Protein AF-A0A0W0EUI2-F1 (afdb_monomer)

Sequence (201 aa):
MQRLQYDPALEPRPDFNHDCHLDVRNALIASEALPDITTLEQAAQHLLNAWQTGNEERRALWQQQTAADRETEDQRRQQEIEDAQLKAEEEKKQEEETLKEKEKKRAKLHPIDPNKGIDRLLERLHPYARAKLQNCEFVPLWYCLPEATKEAFDNARKLTEETEFSLTKDSNSTLSVKVVDSAKPSPNARPDLSLSWTDIS

Radius of gyration: 53.93 Å; Cα contacts (8 Å, |Δi|>4): 121; chains: 1; bounding box: 87×54×136 Å

Solvent-accessible surface area (backbone atoms only — not comparable to full-atom values): 12040 Å² total; per-residue (Å²): 131,90,79,78,91,68,69,56,83,74,59,77,82,80,68,52,82,43,74,92,38,46,68,62,26,52,52,44,47,71,30,83,90,42,79,88,28,81,46,63,66,50,28,23,51,50,55,48,50,54,49,49,55,56,44,50,55,48,37,52,53,48,51,52,52,53,50,52,54,49,50,52,51,51,51,52,54,49,50,54,52,50,53,51,50,52,50,52,52,50,50,51,51,52,51,52,51,53,49,53,51,52,56,72,68,48,77,84,74,78,84,79,56,91,86,63,70,72,61,76,57,65,76,48,40,19,51,35,47,46,56,26,56,76,69,74,42,90,63,64,60,44,49,76,27,74,66,34,28,49,51,3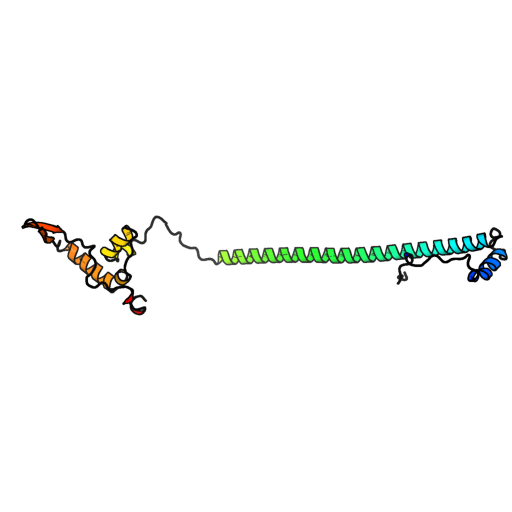2,51,55,51,56,59,44,55,77,76,51,84,56,68,43,81,44,76,46,98,84,76,49,78,46,80,40,77,61,67,73,58,49,83,62,93,82,65,56,61,61,91,77,59,52,72,81,71,74,109

Organism: Moniliophthora roreri (NCBI:txid221103)

Foldseek 3Di:
DDQDPDALVPDDQDQCLDPVNVVVLVVQCVDPVCVPRPDSVSSSVVVSVVVVVVSVVSNVRNVVVVVVVVVVVVVVVVVVVVVVVVVVVVVVVVVVVVVVVVVVVDDDDDDDDPPDDPVVQLLQFQLLQNVCVVVVHDDFCQRVFPVVSVVSVVLVVVVVPDFDWDWDQDPVRDTDIDGDDSNDDDPPDDGNVPDDPVRND

Structure (mmCIF, N/CA/C/O backbone):
data_AF-A0A0W0EUI2-F1
#
_entry.id   AF-A0A0W0EUI2-F1
#
loop_
_atom_site.group_PDB
_atom_site.id
_atom_site.type_symbol
_atom_site.label_atom_id
_atom_site.label_alt_id
_atom_site.label_comp_id
_atom_site.label_asym_id
_atom_site.label_entity_id
_atom_site.label_seq_id
_atom_site.pdbx_PDB_ins_code
_atom_site.Cartn_x
_atom_site.Cartn_y
_atom_site.Cartn_z
_atom_site.occupancy
_atom_site.B_iso_or_equiv
_atom_site.auth_seq_id
_atom_site.auth_comp_id
_atom_site.auth_asym_id
_atom_site.auth_atom_id
_atom_site.pdbx_PDB_model_num
ATOM 1 N N . MET A 1 1 ? 10.212 14.816 -30.851 1.00 58.81 1 MET A N 1
ATOM 2 C CA . MET A 1 1 ? 11.084 13.787 -31.460 1.00 58.81 1 MET A CA 1
ATOM 3 C C . MET A 1 1 ? 10.229 12.582 -31.812 1.00 58.81 1 MET A C 1
ATOM 5 O O . MET A 1 1 ? 9.221 12.378 -31.144 1.00 58.81 1 MET A O 1
ATOM 9 N N . GLN A 1 2 ? 10.567 11.831 -32.860 1.00 78.56 2 GLN A N 1
ATOM 10 C CA . GLN A 1 2 ? 9.842 10.597 -33.176 1.00 78.56 2 GLN A CA 1
ATOM 11 C C . GLN A 1 2 ? 10.161 9.538 -32.114 1.00 78.56 2 GLN A C 1
ATOM 13 O O . GLN A 1 2 ? 11.326 9.312 -31.797 1.00 78.56 2 GLN A O 1
ATOM 18 N N . ARG A 1 3 ? 9.115 8.940 -31.538 1.00 86.06 3 ARG A N 1
ATOM 19 C CA . ARG A 1 3 ? 9.215 7.885 -30.527 1.00 86.06 3 ARG A CA 1
ATOM 20 C C . ARG A 1 3 ? 9.567 6.572 -31.224 1.00 86.06 3 ARG A C 1
ATOM 22 O O . ARG A 1 3 ? 8.909 6.212 -32.201 1.00 86.06 3 ARG A O 1
ATOM 29 N N . LEU A 1 4 ? 10.582 5.869 -30.735 1.00 89.38 4 LEU A N 1
ATOM 30 C CA . LEU A 1 4 ? 10.926 4.552 -31.264 1.00 89.38 4 LEU A CA 1
ATOM 31 C C . LEU A 1 4 ? 9.875 3.539 -30.784 1.00 89.38 4 LEU A C 1
ATOM 33 O O . LEU A 1 4 ? 9.411 3.608 -29.645 1.00 89.38 4 LEU A O 1
ATOM 37 N N . GLN A 1 5 ? 9.460 2.631 -31.672 1.00 88.44 5 GLN A N 1
ATOM 38 C CA . GLN A 1 5 ? 8.450 1.602 -31.371 1.00 88.44 5 GLN A CA 1
ATOM 39 C C . GLN A 1 5 ? 9.068 0.291 -30.870 1.00 88.44 5 GLN A C 1
ATOM 41 O O . GLN A 1 5 ? 8.392 -0.485 -30.201 1.00 88.44 5 GLN A O 1
ATOM 46 N N . TYR A 1 6 ? 10.344 0.060 -31.178 1.00 86.62 6 TYR A N 1
ATOM 47 C CA . TYR A 1 6 ? 11.072 -1.164 -30.86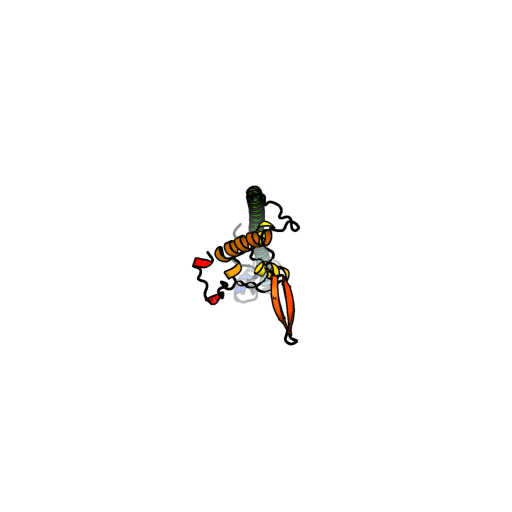4 1.00 86.62 6 TYR A CA 1
ATOM 48 C C . TYR A 1 6 ? 12.436 -0.826 -30.269 1.00 86.62 6 TYR A C 1
ATOM 50 O O . TYR A 1 6 ? 13.010 0.210 -30.609 1.00 86.62 6 TYR A O 1
ATOM 58 N N . ASP A 1 7 ? 12.940 -1.712 -29.406 1.00 89.06 7 ASP A N 1
ATOM 59 C CA . ASP A 1 7 ? 14.259 -1.582 -28.792 1.0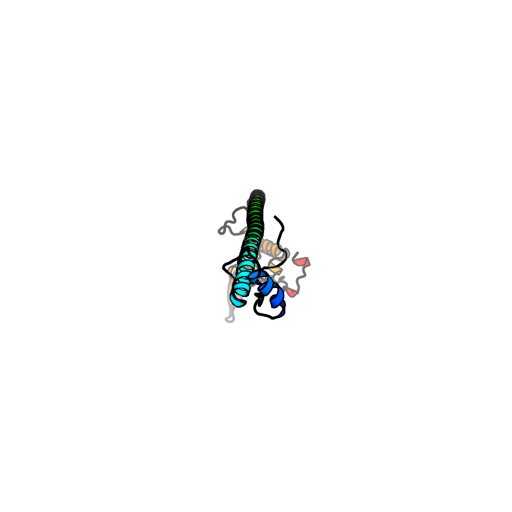0 89.06 7 ASP A CA 1
ATOM 60 C C . ASP A 1 7 ? 15.363 -1.896 -29.822 1.00 89.06 7 ASP A C 1
ATOM 62 O O . ASP A 1 7 ? 15.507 -3.055 -30.231 1.00 89.06 7 ASP A O 1
ATOM 66 N N . PRO A 1 8 ? 16.184 -0.906 -30.216 1.00 89.06 8 PRO A N 1
ATOM 67 C CA . PRO A 1 8 ? 17.277 -1.110 -31.167 1.00 89.06 8 PRO A CA 1
ATOM 68 C C . PRO A 1 8 ? 18.385 -2.033 -30.628 1.00 89.06 8 PRO A C 1
ATOM 70 O O . PRO A 1 8 ? 19.210 -2.533 -31.388 1.00 89.06 8 PRO A O 1
ATOM 73 N N . ALA A 1 9 ? 18.424 -2.301 -29.316 1.00 86.69 9 ALA A N 1
ATOM 74 C CA . ALA A 1 9 ? 19.343 -3.274 -28.726 1.00 86.69 9 ALA A CA 1
ATOM 75 C C . ALA A 1 9 ? 19.023 -4.728 -29.115 1.00 86.69 9 ALA A C 1
ATOM 77 O O . ALA A 1 9 ? 19.891 -5.589 -28.973 1.00 86.69 9 ALA A O 1
ATOM 78 N N . LEU A 1 10 ? 17.799 -4.999 -29.580 1.00 89.31 10 LEU A N 1
ATOM 79 C CA . LEU A 1 10 ? 17.359 -6.327 -30.013 1.00 89.31 10 LEU A CA 1
ATOM 80 C C . LEU A 1 10 ? 17.652 -6.594 -31.496 1.00 89.31 10 LEU A C 1
ATOM 82 O O . LEU A 1 10 ? 17.492 -7.727 -31.949 1.00 89.31 10 LEU A O 1
ATOM 86 N N . GLU A 1 11 ? 18.077 -5.579 -32.255 1.00 87.56 11 GLU A N 1
ATOM 87 C CA . GLU A 1 11 ? 18.436 -5.748 -33.662 1.00 87.56 11 GLU A CA 1
ATOM 88 C C . GLU A 1 11 ? 19.743 -6.553 -33.779 1.00 87.56 11 GLU A C 1
ATOM 90 O O . GLU A 1 11 ? 20.785 -6.123 -33.266 1.00 87.56 11 GLU A O 1
ATOM 95 N N . PRO A 1 12 ? 19.729 -7.723 -34.450 1.00 87.44 12 PRO A N 1
ATOM 96 C CA . PRO A 1 12 ? 20.945 -8.485 -34.666 1.00 87.44 12 PRO A CA 1
ATOM 97 C C . PRO A 1 12 ? 21.894 -7.687 -35.560 1.00 87.44 12 PRO A C 1
ATOM 99 O O . PRO A 1 12 ? 21.485 -7.074 -36.547 1.00 87.44 12 PRO A O 1
ATOM 102 N N . ARG A 1 13 ? 23.183 -7.721 -35.221 1.00 88.69 13 ARG A N 1
ATOM 103 C CA . ARG A 1 13 ? 24.231 -7.080 -36.016 1.00 88.69 13 ARG A CA 1
ATOM 104 C C . ARG A 1 13 ? 24.240 -7.666 -37.438 1.00 88.69 13 ARG A C 1
ATOM 106 O O . ARG A 1 13 ? 24.427 -8.878 -37.562 1.00 88.69 13 ARG A O 1
ATOM 113 N N . PRO A 1 14 ? 24.092 -6.843 -38.494 1.00 89.31 14 PRO A N 1
ATOM 114 C CA . PR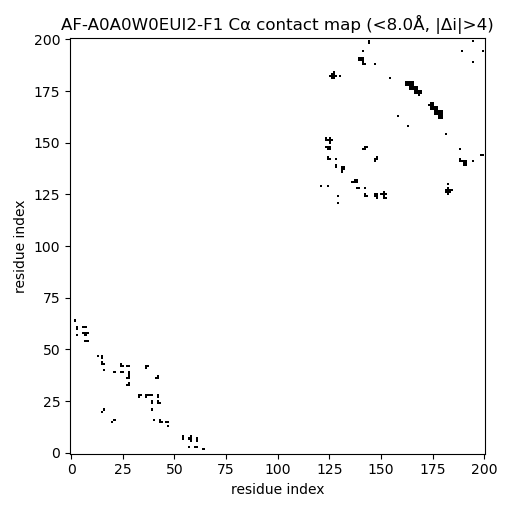O A 1 14 ? 24.167 -7.320 -39.868 1.00 89.31 14 PRO A CA 1
ATOM 115 C C . PRO A 1 14 ? 25.557 -7.867 -40.201 1.00 89.31 14 PRO A C 1
ATOM 117 O O . PRO A 1 14 ? 26.577 -7.310 -39.780 1.00 89.31 14 PRO A O 1
ATOM 120 N N . ASP A 1 15 ? 25.595 -8.943 -40.985 1.00 90.94 15 ASP A N 1
ATOM 121 C CA . ASP A 1 15 ? 26.836 -9.486 -41.528 1.00 90.94 15 ASP A CA 1
ATOM 122 C C . ASP A 1 15 ? 27.152 -8.846 -42.885 1.00 90.94 15 ASP A C 1
ATOM 124 O O . ASP A 1 15 ? 26.726 -9.313 -43.941 1.00 90.94 15 ASP A O 1
ATOM 128 N N . PHE A 1 16 ? 27.934 -7.767 -42.855 1.00 89.69 16 PHE A N 1
ATOM 129 C CA . PHE A 1 16 ? 28.367 -7.059 -44.061 1.00 89.69 16 PHE A CA 1
ATOM 130 C C . PHE A 1 16 ? 29.410 -7.824 -44.888 1.00 89.69 16 PHE A C 1
ATOM 132 O O . PHE A 1 16 ? 29.767 -7.368 -45.977 1.00 89.69 16 PHE A O 1
ATOM 139 N N . ASN A 1 17 ? 29.896 -8.978 -44.410 1.00 89.06 17 ASN A N 1
ATOM 140 C CA . ASN A 1 17 ? 30.776 -9.836 -45.198 1.00 89.06 17 ASN A CA 1
ATOM 141 C C . ASN A 1 17 ? 30.025 -10.760 -46.156 1.00 89.06 17 ASN A C 1
ATOM 143 O O . ASN A 1 17 ? 30.639 -11.251 -47.106 1.00 89.06 17 ASN A O 1
ATOM 147 N N . HIS A 1 18 ? 28.721 -10.948 -45.947 1.00 91.88 18 HIS A N 1
ATOM 148 C CA . HIS A 1 18 ? 27.884 -11.786 -46.791 1.00 91.88 18 HIS A CA 1
ATOM 149 C C . HIS A 1 18 ? 27.819 -11.269 -48.242 1.00 91.88 18 HIS A C 1
ATOM 151 O O . HIS A 1 18 ? 27.864 -10.062 -48.512 1.00 91.88 18 HIS A O 1
ATOM 157 N N . ASP A 1 19 ? 27.680 -12.189 -49.198 1.00 90.69 19 ASP A N 1
ATOM 158 C CA . ASP A 1 19 ? 27.712 -11.898 -50.640 1.00 90.69 19 ASP A CA 1
ATOM 159 C C . ASP A 1 19 ? 26.617 -10.920 -51.093 1.00 90.69 19 ASP A C 1
ATOM 161 O O . ASP A 1 19 ? 26.806 -10.174 -52.050 1.00 90.69 19 ASP A O 1
ATOM 165 N N . CYS A 1 20 ? 25.504 -10.831 -50.360 1.00 90.62 20 CYS A N 1
ATOM 166 C CA . CYS A 1 20 ? 24.435 -9.861 -50.630 1.00 90.62 20 CYS A CA 1
ATOM 167 C C . CYS A 1 20 ? 24.886 -8.391 -50.517 1.00 90.62 20 CYS A C 1
ATOM 169 O O . CYS A 1 20 ? 24.214 -7.507 -51.043 1.00 90.62 20 CYS A O 1
ATOM 171 N N . HIS A 1 21 ? 26.016 -8.121 -49.856 1.00 88.56 21 HIS A N 1
ATOM 172 C CA . HIS A 1 21 ? 26.599 -6.785 -49.722 1.00 88.56 21 HIS A CA 1
ATOM 173 C C . HIS A 1 21 ? 27.804 -6.556 -50.647 1.00 88.56 21 HIS A C 1
ATOM 175 O O . HIS A 1 21 ? 28.456 -5.516 -50.558 1.00 88.56 21 HIS A O 1
ATOM 181 N N . LEU A 1 22 ? 28.134 -7.505 -51.529 1.00 90.00 22 LEU A N 1
ATOM 182 C CA . LEU A 1 22 ? 29.297 -7.418 -52.415 1.00 90.00 22 LEU A CA 1
ATOM 183 C C . LEU A 1 22 ? 29.225 -6.205 -53.359 1.00 90.00 22 LEU A C 1
ATOM 185 O O . LEU A 1 22 ? 30.210 -5.482 -53.485 1.00 90.00 22 LEU A O 1
ATOM 189 N N . ASP A 1 23 ? 28.053 -5.919 -53.929 1.00 91.06 23 ASP A N 1
ATOM 190 C CA . ASP A 1 23 ? 27.852 -4.771 -54.826 1.00 91.06 23 ASP A CA 1
ATOM 191 C C . ASP A 1 23 ? 28.108 -3.433 -54.120 1.00 91.06 23 ASP A C 1
ATOM 193 O O . ASP A 1 23 ? 28.804 -2.563 -54.643 1.00 91.06 23 ASP A O 1
ATOM 197 N N . VAL A 1 24 ? 27.608 -3.291 -52.889 1.00 89.88 24 VAL A N 1
ATOM 198 C CA . VAL A 1 24 ? 27.803 -2.083 -52.072 1.00 89.88 24 VAL A CA 1
ATOM 199 C C . VAL A 1 24 ? 29.268 -1.940 -51.654 1.00 89.88 24 VAL A C 1
ATOM 201 O O . VAL A 1 24 ? 29.811 -0.837 -51.689 1.00 89.88 24 VAL A O 1
ATOM 204 N N . ARG A 1 25 ? 29.942 -3.045 -51.306 1.00 91.31 25 ARG A N 1
ATOM 205 C CA . ARG A 1 25 ? 31.374 -3.035 -50.966 1.00 91.31 25 ARG A CA 1
ATOM 206 C C . ARG A 1 25 ? 32.250 -2.657 -52.161 1.00 91.31 25 ARG A C 1
ATOM 208 O O . ARG A 1 25 ? 33.156 -1.846 -52.004 1.00 91.31 25 ARG A O 1
ATOM 215 N N . ASN A 1 26 ? 31.952 -3.175 -53.351 1.00 90.19 26 ASN A N 1
ATOM 216 C CA . ASN A 1 26 ? 32.655 -2.807 -54.583 1.00 90.19 26 ASN A CA 1
ATOM 217 C C . ASN A 1 26 ? 32.439 -1.333 -54.948 1.00 90.19 26 ASN A C 1
ATOM 219 O O . ASN A 1 26 ? 33.388 -0.651 -55.330 1.00 90.19 26 ASN A O 1
ATOM 223 N N . ALA A 1 27 ? 31.214 -0.823 -54.784 1.00 89.00 27 ALA A N 1
ATOM 224 C CA . ALA A 1 27 ? 30.908 0.588 -55.006 1.00 89.00 27 ALA A CA 1
ATOM 225 C C . ALA A 1 27 ? 31.675 1.512 -54.043 1.00 89.00 27 ALA A C 1
ATOM 227 O O . ALA A 1 27 ? 32.124 2.578 -54.455 1.00 89.00 27 ALA A O 1
ATOM 228 N N . LEU A 1 28 ? 31.871 1.096 -52.785 1.00 87.81 28 LEU A N 1
ATOM 229 C CA . LEU A 1 28 ? 32.678 1.836 -51.807 1.00 87.81 28 LEU A CA 1
ATOM 230 C C . LEU A 1 28 ? 34.167 1.870 -52.172 1.00 87.81 28 LEU A C 1
ATOM 232 O O . LEU A 1 28 ? 34.788 2.911 -52.002 1.00 87.81 28 LEU A O 1
ATOM 236 N N . ILE A 1 29 ? 34.724 0.780 -52.709 1.00 88.69 29 ILE A N 1
ATOM 237 C CA . ILE A 1 29 ? 36.126 0.733 -53.168 1.00 88.69 29 ILE A CA 1
ATOM 238 C C . ILE A 1 29 ? 36.332 1.601 -54.417 1.00 88.69 29 ILE A C 1
ATOM 240 O O . ILE A 1 29 ? 37.359 2.256 -54.567 1.00 88.69 29 ILE A O 1
ATOM 244 N N . ALA A 1 30 ? 35.355 1.618 -55.327 1.00 86.94 30 ALA A N 1
ATOM 245 C CA . ALA A 1 30 ? 35.408 2.426 -56.546 1.00 86.94 30 ALA A CA 1
ATOM 246 C C . ALA A 1 30 ? 35.092 3.918 -56.310 1.00 86.94 30 ALA A C 1
ATOM 248 O O . ALA A 1 30 ? 35.191 4.722 -57.237 1.00 86.94 30 ALA A O 1
ATOM 249 N N . SER A 1 31 ? 34.674 4.293 -55.099 1.00 84.56 31 SER A N 1
ATOM 250 C CA . SER A 1 31 ? 34.263 5.653 -54.763 1.00 84.56 31 SER A CA 1
ATOM 251 C C . SER A 1 31 ? 35.469 6.555 -54.489 1.00 84.56 31 SER A C 1
ATOM 253 O O . SER A 1 31 ? 36.175 6.386 -53.499 1.00 84.56 31 SER A O 1
ATOM 255 N N . GLU A 1 32 ? 35.625 7.614 -55.285 1.00 75.25 32 GLU A N 1
ATOM 256 C CA . GLU A 1 32 ? 36.664 8.641 -55.088 1.00 75.25 32 GLU A CA 1
ATOM 257 C C . GLU A 1 32 ? 36.503 9.442 -53.780 1.00 75.25 32 GLU A C 1
ATOM 259 O O . GLU A 1 32 ? 37.440 10.099 -53.331 1.00 75.25 32 GLU A O 1
ATOM 264 N N . ALA A 1 33 ? 35.328 9.384 -53.142 1.00 75.25 33 ALA A N 1
ATOM 265 C CA . ALA A 1 33 ? 35.047 10.095 -51.894 1.00 75.25 33 ALA A CA 1
ATOM 266 C C . ALA A 1 33 ? 35.672 9.444 -50.643 1.00 75.25 33 ALA A C 1
ATOM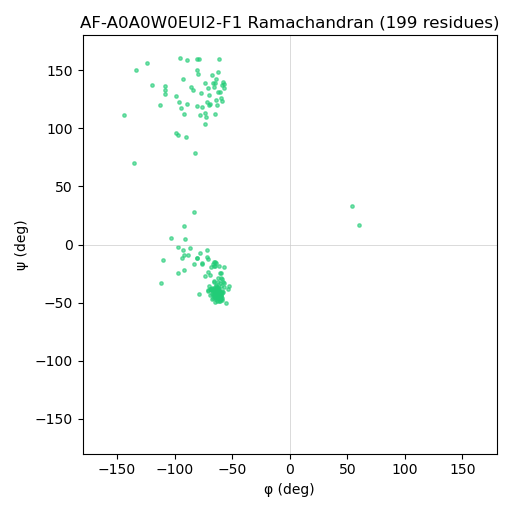 268 O O . ALA A 1 33 ? 35.734 10.088 -49.598 1.00 75.25 33 ALA A O 1
ATOM 269 N N . LEU A 1 34 ? 36.106 8.179 -50.725 1.00 75.12 34 LEU A N 1
ATOM 270 C CA . LEU A 1 34 ? 36.656 7.414 -49.597 1.00 75.12 34 LEU A CA 1
ATOM 271 C C . LEU A 1 34 ? 37.932 6.669 -50.034 1.00 75.12 34 LEU A C 1
ATOM 273 O O . LEU A 1 34 ? 37.923 5.442 -50.135 1.00 75.12 34 LEU A O 1
ATOM 277 N N . PRO A 1 35 ? 39.043 7.389 -50.287 1.00 71.00 35 PRO A N 1
ATOM 278 C CA . PRO A 1 35 ? 40.271 6.802 -50.834 1.00 71.00 35 PRO A CA 1
ATOM 279 C C . PRO A 1 35 ? 40.956 5.787 -49.902 1.00 71.00 35 PRO A C 1
ATOM 281 O O . PRO A 1 35 ? 41.805 5.021 -50.351 1.00 71.00 35 PRO A O 1
ATOM 284 N N . ASP A 1 36 ? 40.581 5.751 -48.621 1.00 79.50 36 ASP A N 1
ATOM 285 C CA . ASP A 1 36 ? 41.153 4.846 -47.617 1.00 79.50 36 ASP A CA 1
ATOM 286 C C . ASP A 1 36 ? 40.571 3.418 -47.671 1.00 79.50 36 ASP A C 1
ATOM 288 O O . ASP A 1 36 ? 41.102 2.504 -47.035 1.00 79.50 36 ASP A O 1
ATOM 292 N N . ILE A 1 37 ? 39.484 3.200 -48.425 1.00 84.38 37 ILE A N 1
ATOM 293 C CA . ILE A 1 37 ? 38.825 1.895 -48.554 1.00 84.38 37 ILE A CA 1
ATOM 294 C C . ILE A 1 37 ? 39.289 1.226 -49.848 1.00 84.38 37 ILE A C 1
ATOM 296 O O . ILE A 1 37 ? 38.747 1.458 -50.922 1.00 84.38 37 ILE A O 1
ATOM 300 N N . THR A 1 38 ? 40.290 0.356 -49.740 1.00 83.50 38 THR A N 1
ATOM 301 C CA . THR A 1 38 ? 40.901 -0.327 -50.897 1.00 83.50 38 THR A CA 1
ATOM 302 C C . THR A 1 38 ? 40.586 -1.821 -50.955 1.00 83.50 38 THR A C 1
ATOM 304 O O . THR A 1 38 ? 40.784 -2.454 -51.992 1.00 83.50 38 THR A O 1
ATOM 307 N N . THR A 1 39 ? 40.060 -2.399 -49.869 1.00 88.44 39 THR A N 1
ATOM 308 C CA . THR A 1 39 ? 39.716 -3.825 -49.780 1.00 88.44 39 THR A CA 1
ATOM 309 C C . THR A 1 39 ? 38.252 -4.059 -49.400 1.00 88.44 39 THR A C 1
ATOM 311 O O . THR A 1 39 ? 37.605 -3.232 -48.755 1.00 88.44 39 THR A O 1
ATOM 314 N N . LEU A 1 40 ? 37.726 -5.235 -49.766 1.00 86.69 40 LEU A N 1
ATOM 315 C CA . LEU A 1 40 ? 36.361 -5.660 -49.415 1.00 86.69 40 LEU A CA 1
ATOM 316 C C . LEU A 1 40 ? 36.144 -5.737 -47.897 1.00 86.69 40 LEU A C 1
ATOM 318 O O . LEU A 1 40 ? 35.049 -5.452 -47.415 1.00 86.69 40 LEU A O 1
ATOM 322 N N . GLU A 1 41 ? 37.185 -6.095 -47.148 1.00 88.31 41 GLU A N 1
ATOM 323 C CA . GLU A 1 41 ? 37.156 -6.146 -45.685 1.00 88.31 41 GLU A CA 1
ATOM 324 C C . GLU A 1 41 ? 37.056 -4.740 -45.078 1.00 88.31 41 GLU A C 1
ATOM 326 O O . GLU A 1 41 ? 36.224 -4.504 -44.202 1.00 88.31 41 GLU A O 1
ATOM 331 N N . GLN A 1 42 ? 37.822 -3.773 -45.598 1.00 88.12 42 GLN A N 1
ATOM 332 C CA . GLN A 1 42 ? 37.730 -2.370 -45.179 1.00 88.12 42 GLN A CA 1
ATOM 333 C C . GLN A 1 42 ? 36.349 -1.779 -45.488 1.00 88.12 42 GLN A C 1
ATOM 335 O O . GLN A 1 42 ? 35.785 -1.066 -44.658 1.00 88.12 42 GLN A O 1
ATOM 340 N N . ALA A 1 43 ? 35.764 -2.121 -46.641 1.00 88.88 43 ALA A N 1
ATOM 341 C CA . ALA A 1 43 ? 34.419 -1.684 -47.005 1.00 88.88 43 ALA A CA 1
ATOM 342 C C . ALA A 1 43 ? 33.349 -2.279 -46.069 1.00 88.88 43 ALA A C 1
ATOM 344 O O . ALA A 1 43 ? 32.456 -1.561 -45.614 1.00 88.88 43 ALA A O 1
ATOM 345 N N . ALA A 1 44 ? 33.460 -3.569 -45.726 1.00 90.19 44 ALA A N 1
ATOM 346 C CA . ALA A 1 44 ? 32.577 -4.223 -44.758 1.00 90.19 44 ALA A CA 1
ATOM 347 C C . ALA A 1 44 ? 32.695 -3.595 -43.359 1.00 90.19 44 ALA A C 1
ATOM 349 O O . ALA A 1 44 ? 31.681 -3.339 -42.707 1.00 90.19 44 ALA A O 1
ATOM 350 N N . GLN A 1 45 ? 33.919 -3.291 -42.914 1.00 90.88 45 GLN A N 1
ATOM 351 C CA . GLN A 1 45 ? 34.167 -2.635 -41.632 1.00 90.88 45 GLN A CA 1
ATOM 352 C C . GLN A 1 45 ? 33.613 -1.204 -41.599 1.00 90.88 45 GLN A C 1
ATOM 354 O O . GLN A 1 45 ? 33.065 -0.784 -40.583 1.00 90.88 45 GLN A O 1
ATOM 359 N N . HIS A 1 46 ? 33.701 -0.458 -42.703 1.00 90.31 46 HIS A N 1
ATOM 360 C CA . HIS A 1 46 ? 33.116 0.878 -42.799 1.00 90.31 46 HIS A CA 1
ATOM 361 C C . HIS A 1 46 ? 31.583 0.842 -42.688 1.00 90.31 46 HIS A C 1
ATOM 363 O O . HIS A 1 46 ? 31.003 1.598 -41.908 1.00 90.31 46 HIS A O 1
ATOM 369 N N . LEU A 1 47 ? 30.923 -0.071 -43.414 1.00 91.44 47 LEU A N 1
ATOM 370 C CA . LEU A 1 47 ? 29.471 -0.280 -43.318 1.00 91.44 47 LEU A CA 1
ATOM 371 C C . LEU A 1 47 ? 29.043 -0.669 -41.902 1.00 91.44 47 LEU A C 1
ATOM 373 O O . LEU A 1 47 ? 28.043 -0.169 -41.385 1.00 91.44 47 LEU A O 1
ATOM 377 N N . LEU A 1 48 ? 29.836 -1.522 -41.261 1.00 92.62 48 LEU A N 1
ATOM 378 C CA . LEU A 1 48 ? 29.613 -1.908 -39.885 1.00 92.62 48 LEU A CA 1
ATOM 379 C C . LEU A 1 48 ? 29.722 -0.724 -38.924 1.00 92.62 48 LEU A C 1
ATOM 381 O O . LEU A 1 48 ? 28.834 -0.556 -38.094 1.00 92.62 48 LEU A O 1
ATOM 385 N N . ASN A 1 49 ? 30.779 0.083 -39.029 1.00 92.12 49 ASN A N 1
ATOM 386 C CA . ASN A 1 49 ? 30.973 1.249 -38.167 1.00 92.12 49 ASN A CA 1
ATOM 387 C C . ASN A 1 49 ? 29.807 2.235 -38.327 1.00 92.12 49 ASN A C 1
ATOM 389 O O . ASN A 1 49 ? 29.245 2.687 -37.335 1.00 92.12 49 ASN A O 1
ATOM 393 N N . ALA A 1 50 ? 29.382 2.502 -39.567 1.00 91.69 50 ALA A N 1
ATOM 394 C CA . ALA A 1 50 ? 28.235 3.364 -39.846 1.00 91.69 50 ALA A CA 1
ATOM 395 C C . ALA A 1 50 ? 26.933 2.817 -39.233 1.00 91.69 50 ALA A C 1
ATOM 397 O O . ALA A 1 50 ? 26.160 3.566 -38.632 1.00 91.69 50 ALA A O 1
ATOM 398 N N . TRP A 1 51 ? 26.702 1.502 -39.335 1.00 93.56 51 TRP A N 1
ATOM 399 C CA . TRP A 1 51 ? 25.563 0.855 -38.684 1.00 93.56 51 TRP A CA 1
ATOM 400 C C . TRP A 1 51 ? 25.651 0.939 -37.156 1.00 93.56 51 TRP A C 1
ATOM 402 O O . TRP A 1 51 ? 24.643 1.218 -36.511 1.00 93.56 51 TRP A O 1
ATOM 412 N N . GLN A 1 52 ? 26.837 0.738 -36.573 1.00 93.38 52 GLN A N 1
ATOM 413 C CA . GLN A 1 52 ? 27.055 0.829 -35.128 1.00 93.38 52 GLN A CA 1
ATOM 414 C C . GLN A 1 52 ? 26.749 2.229 -34.604 1.00 93.38 52 GLN A C 1
ATOM 416 O O . GLN A 1 52 ? 25.959 2.342 -33.672 1.00 93.38 52 GLN A O 1
ATOM 421 N N . THR A 1 53 ? 27.277 3.278 -35.238 1.00 93.50 53 THR A N 1
ATOM 422 C CA . THR A 1 53 ? 26.997 4.668 -34.850 1.00 93.50 53 THR A CA 1
ATOM 423 C C . THR A 1 53 ? 25.501 4.974 -34.919 1.00 93.50 53 THR A C 1
ATOM 425 O O . THR A 1 53 ? 24.922 5.457 -33.948 1.00 93.50 53 THR A O 1
ATOM 428 N N . GLY A 1 54 ? 24.835 4.609 -36.021 1.00 93.00 54 GLY A N 1
ATOM 429 C CA . GLY A 1 54 ? 23.390 4.812 -36.144 1.00 93.00 54 GLY A CA 1
ATOM 430 C C . GLY A 1 54 ? 22.583 4.013 -35.115 1.00 93.00 54 GLY A C 1
ATOM 431 O O . GLY A 1 54 ? 21.579 4.498 -34.594 1.00 93.00 54 GLY A O 1
ATOM 432 N N . ASN A 1 55 ? 23.011 2.792 -34.784 1.00 92.88 55 ASN A N 1
ATOM 433 C CA . ASN A 1 55 ? 22.347 1.988 -33.765 1.00 92.88 55 ASN A CA 1
ATOM 434 C C . ASN A 1 55 ? 22.569 2.550 -32.351 1.00 92.88 55 ASN A C 1
ATOM 436 O O . ASN A 1 55 ? 21.642 2.562 -31.547 1.00 92.88 55 ASN A O 1
ATOM 440 N N . GLU A 1 56 ? 23.764 3.053 -32.039 1.00 93.50 56 GLU A N 1
ATOM 441 C CA . GLU A 1 56 ? 24.077 3.704 -30.761 1.00 93.50 56 GLU A CA 1
ATOM 442 C C . GLU A 1 56 ? 23.199 4.934 -30.518 1.00 93.50 56 GLU A C 1
ATOM 444 O O . GLU A 1 56 ? 22.622 5.065 -29.437 1.00 93.50 56 GLU A O 1
ATOM 449 N N . GLU A 1 57 ? 23.004 5.777 -31.534 1.00 92.62 57 GLU A N 1
ATOM 450 C CA . GLU A 1 57 ? 22.092 6.923 -31.459 1.00 92.62 57 GLU A CA 1
ATOM 451 C C . GLU A 1 57 ? 20.648 6.486 -31.179 1.00 92.62 57 GLU A C 1
ATOM 453 O O . GLU A 1 57 ? 19.985 7.032 -30.291 1.00 92.62 57 GLU A O 1
ATOM 458 N N . ARG A 1 58 ? 20.158 5.451 -31.878 1.00 93.44 58 ARG A N 1
ATOM 459 C CA . ARG A 1 58 ? 18.815 4.904 -31.626 1.00 93.44 58 ARG A CA 1
ATOM 460 C C . ARG A 1 58 ? 18.692 4.329 -30.213 1.00 93.44 58 ARG A C 1
ATOM 462 O O . ARG A 1 58 ? 17.673 4.541 -29.558 1.00 93.44 58 ARG A O 1
ATOM 469 N N . ARG A 1 59 ? 19.714 3.628 -29.715 1.00 93.56 59 ARG A N 1
ATOM 470 C CA . ARG A 1 59 ? 19.727 3.085 -28.344 1.00 93.56 59 ARG A CA 1
ATOM 471 C C . ARG A 1 59 ? 19.726 4.199 -27.302 1.00 93.56 59 ARG A C 1
ATOM 473 O O . ARG A 1 59 ? 18.995 4.086 -26.322 1.00 93.56 59 ARG A O 1
ATOM 480 N N . ALA A 1 60 ? 20.475 5.279 -27.520 1.00 93.69 60 ALA A N 1
ATOM 481 C CA . ALA A 1 60 ? 20.466 6.443 -26.637 1.00 93.69 60 ALA A CA 1
ATOM 482 C C . ALA A 1 60 ? 19.075 7.099 -26.583 1.00 93.69 60 ALA A C 1
ATOM 484 O O . ALA A 1 60 ? 18.557 7.365 -25.497 1.00 93.69 60 ALA A O 1
ATOM 485 N N . LEU A 1 61 ? 18.422 7.273 -27.739 1.00 93.75 61 LEU A N 1
ATOM 486 C CA . LEU A 1 61 ? 17.044 7.774 -27.815 1.00 93.75 61 LEU A CA 1
ATOM 487 C C . LEU A 1 61 ? 16.053 6.855 -27.084 1.00 93.75 61 LEU A C 1
ATOM 489 O O . LEU A 1 61 ? 15.205 7.335 -26.331 1.00 93.75 61 LEU A O 1
ATOM 493 N N . TRP A 1 62 ? 16.174 5.536 -27.260 1.00 94.38 62 TRP A N 1
ATOM 494 C CA . TRP A 1 62 ? 15.330 4.555 -26.572 1.00 94.38 62 TRP A CA 1
ATOM 495 C C . TRP A 1 62 ? 15.518 4.584 -25.050 1.00 94.38 62 TRP A C 1
ATOM 497 O O . TRP A 1 62 ? 14.541 4.551 -24.298 1.00 94.38 62 TRP A O 1
ATOM 507 N N . GLN A 1 63 ? 16.762 4.690 -24.581 1.00 94.12 63 GLN A N 1
ATOM 508 C CA . GLN A 1 63 ? 17.067 4.818 -23.156 1.00 94.12 63 GLN A CA 1
ATOM 509 C C . GLN A 1 63 ? 16.474 6.098 -22.572 1.00 94.12 63 GLN A C 1
ATOM 511 O O . GLN A 1 63 ? 15.859 6.046 -21.509 1.00 94.12 63 GLN A O 1
ATOM 516 N N . GLN A 1 64 ? 16.595 7.224 -23.278 1.00 93.62 64 GLN A N 1
ATOM 517 C CA . GLN A 1 64 ? 16.007 8.491 -22.852 1.00 93.62 64 GLN A CA 1
ATOM 518 C C . GLN A 1 64 ? 14.479 8.399 -22.752 1.00 93.62 64 GLN A C 1
ATOM 520 O O . GLN A 1 64 ? 13.899 8.837 -21.761 1.00 93.62 64 GLN A O 1
ATOM 525 N N . GLN A 1 65 ? 13.831 7.788 -23.747 1.00 93.62 65 GLN A N 1
ATOM 526 C CA . GLN A 1 65 ? 12.387 7.557 -23.747 1.00 93.62 65 GLN A CA 1
ATOM 527 C C . GLN A 1 65 ? 11.959 6.680 -22.565 1.00 93.62 65 GLN A C 1
ATOM 529 O O . GLN A 1 65 ? 11.053 7.043 -21.822 1.00 93.62 65 GLN A O 1
ATOM 534 N N . THR A 1 66 ? 12.645 5.557 -22.360 1.00 93.12 66 THR A N 1
ATOM 535 C CA . THR A 1 66 ? 12.329 4.612 -21.281 1.00 93.12 66 THR A CA 1
ATOM 536 C C . THR A 1 66 ? 12.542 5.242 -19.904 1.00 93.12 66 THR A C 1
ATOM 538 O O . THR A 1 66 ? 11.752 5.012 -18.990 1.00 93.12 66 THR A O 1
ATOM 541 N N . ALA A 1 67 ? 13.590 6.054 -19.744 1.00 94.06 67 ALA A N 1
ATOM 542 C CA . ALA A 1 67 ? 13.848 6.788 -18.511 1.00 94.06 67 ALA A CA 1
ATOM 543 C C . ALA A 1 67 ? 12.746 7.819 -18.224 1.00 94.06 67 ALA A C 1
ATOM 545 O O . ALA A 1 67 ? 12.246 7.863 -17.104 1.00 94.06 67 ALA A O 1
ATOM 546 N N . ALA A 1 68 ? 12.321 8.582 -19.235 1.00 93.94 68 ALA A N 1
ATOM 547 C CA . ALA A 1 68 ? 11.237 9.553 -19.099 1.00 93.94 68 ALA A CA 1
ATOM 548 C C . ALA A 1 68 ? 9.890 8.884 -18.769 1.00 93.94 68 ALA A C 1
ATOM 550 O O . ALA A 1 68 ? 9.152 9.360 -17.905 1.00 93.94 68 ALA A O 1
ATOM 551 N N . ASP A 1 69 ? 9.577 7.755 -19.414 1.00 93.06 69 ASP A N 1
ATOM 552 C CA . ASP A 1 69 ? 8.365 6.985 -19.113 1.00 93.06 69 ASP A CA 1
ATOM 553 C C . ASP A 1 69 ? 8.389 6.461 -17.669 1.00 93.06 69 ASP A C 1
ATOM 555 O O . ASP A 1 69 ? 7.395 6.555 -16.949 1.00 93.06 69 ASP A O 1
ATOM 559 N N . ARG A 1 70 ? 9.542 5.942 -17.226 1.00 94.69 70 ARG A N 1
ATOM 560 C CA . ARG A 1 70 ? 9.731 5.455 -15.856 1.00 94.69 70 ARG A CA 1
ATOM 561 C C . ARG A 1 70 ? 9.578 6.571 -14.830 1.00 94.69 70 ARG A C 1
ATOM 563 O O . ARG A 1 70 ? 8.893 6.371 -13.837 1.00 94.69 70 ARG A O 1
ATOM 570 N N . GLU A 1 71 ? 10.178 7.730 -15.081 1.00 95.25 71 GLU A N 1
ATOM 571 C CA . GLU A 1 71 ? 10.069 8.894 -14.201 1.00 95.25 71 GLU A CA 1
ATOM 572 C C . GLU A 1 71 ? 8.618 9.376 -14.085 1.00 95.25 71 GLU A C 1
ATOM 574 O O . GLU A 1 71 ? 8.140 9.629 -12.983 1.00 95.25 71 GLU A O 1
ATOM 579 N N . THR A 1 72 ? 7.888 9.421 -15.201 1.00 94.38 72 THR A N 1
ATOM 580 C CA . THR A 1 72 ? 6.464 9.791 -15.207 1.00 94.38 72 THR A CA 1
ATOM 581 C C . THR A 1 72 ? 5.629 8.810 -14.377 1.00 94.38 72 THR A C 1
ATOM 583 O O . THR A 1 72 ? 4.771 9.213 -13.592 1.00 94.38 72 THR A O 1
ATOM 586 N N . GLU A 1 73 ? 5.892 7.511 -14.514 1.00 94.25 73 GLU A N 1
ATOM 587 C CA . GLU A 1 73 ? 5.183 6.474 -13.764 1.00 94.25 73 GLU A CA 1
ATOM 588 C C . GLU A 1 73 ? 5.547 6.467 -12.270 1.00 94.25 73 GLU A C 1
ATOM 590 O O . GLU A 1 73 ? 4.692 6.223 -11.417 1.00 94.25 73 GLU A O 1
ATOM 595 N N . ASP A 1 74 ? 6.805 6.749 -11.932 1.00 94.81 74 ASP A N 1
ATOM 596 C CA . ASP A 1 74 ? 7.249 6.906 -10.546 1.00 94.81 74 ASP A CA 1
ATOM 597 C C . ASP A 1 74 ? 6.607 8.147 -9.901 1.00 94.81 74 ASP A C 1
ATOM 599 O O . ASP A 1 74 ? 6.125 8.061 -8.772 1.00 94.81 74 ASP A O 1
ATOM 603 N N . GLN A 1 75 ? 6.497 9.264 -10.630 1.00 95.06 75 GLN A N 1
ATOM 604 C CA . GLN A 1 75 ? 5.784 10.461 -10.167 1.00 95.06 75 GLN A CA 1
ATOM 605 C C . GLN A 1 75 ? 4.300 10.181 -9.911 1.00 95.06 75 GLN A C 1
ATOM 607 O O . GLN A 1 75 ? 3.777 10.577 -8.870 1.00 95.06 75 GLN A O 1
ATOM 612 N N . ARG A 1 76 ? 3.627 9.456 -10.812 1.00 95.38 76 ARG A N 1
ATOM 613 C CA . ARG A 1 76 ? 2.223 9.063 -10.623 1.00 95.38 76 ARG A CA 1
ATOM 614 C C . ARG A 1 76 ? 2.048 8.191 -9.380 1.00 95.38 76 ARG A C 1
ATOM 616 O O . ARG A 1 76 ? 1.160 8.448 -8.573 1.00 95.38 76 ARG A O 1
ATOM 623 N N . ARG A 1 77 ? 2.912 7.188 -9.193 1.00 95.06 77 ARG A N 1
ATOM 624 C CA . ARG A 1 77 ? 2.881 6.334 -7.994 1.00 95.06 77 ARG A CA 1
ATOM 625 C C . ARG A 1 77 ? 3.131 7.129 -6.717 1.00 95.06 77 ARG A C 1
ATOM 627 O O . ARG A 1 77 ? 2.473 6.878 -5.714 1.00 95.06 77 ARG A O 1
ATOM 634 N N . GLN A 1 78 ? 4.050 8.088 -6.752 1.00 94.88 78 GLN A N 1
ATOM 635 C CA . GLN A 1 78 ? 4.331 8.943 -5.605 1.00 94.88 78 GLN A CA 1
ATOM 636 C C . GLN A 1 78 ? 3.126 9.826 -5.248 1.00 94.88 78 GLN A C 1
ATOM 638 O O . GLN A 1 78 ? 2.754 9.888 -4.080 1.00 94.88 78 GLN A O 1
ATOM 643 N N . GLN A 1 79 ? 2.466 10.424 -6.244 1.00 95.19 79 GLN A N 1
ATOM 644 C CA . GLN A 1 79 ? 1.232 11.191 -6.039 1.00 95.19 79 GLN A CA 1
ATOM 645 C C . GLN A 1 79 ? 0.117 10.331 -5.435 1.00 95.19 79 GLN A C 1
ATOM 647 O O . GLN A 1 79 ? -0.541 10.755 -4.494 1.00 95.19 79 GLN A O 1
ATOM 652 N N . GLU A 1 80 ? -0.059 9.095 -5.909 1.00 95.81 80 GLU A N 1
ATOM 653 C CA . GLU A 1 80 ? -1.058 8.176 -5.347 1.00 95.81 80 GLU A CA 1
ATOM 654 C C . GLU A 1 80 ? -0.782 7.831 -3.879 1.00 95.81 80 GLU A C 1
ATOM 656 O O . GLU A 1 80 ? -1.715 7.728 -3.081 1.00 95.81 80 GLU A O 1
ATOM 661 N N . ILE A 1 81 ? 0.492 7.671 -3.511 1.00 96.56 81 ILE A N 1
ATOM 662 C CA . ILE A 1 81 ? 0.898 7.434 -2.123 1.00 96.56 81 ILE A CA 1
ATOM 663 C C . ILE A 1 81 ? 0.606 8.668 -1.264 1.00 96.56 81 ILE A C 1
ATOM 665 O O . ILE A 1 81 ? 0.048 8.526 -0.177 1.00 96.56 81 ILE A O 1
ATOM 669 N N . GLU A 1 82 ? 0.959 9.862 -1.738 1.00 96.00 82 GLU A N 1
ATOM 670 C CA . GLU A 1 82 ? 0.727 11.124 -1.025 1.00 96.00 82 GLU A CA 1
ATOM 671 C C . GLU A 1 82 ? -0.771 11.399 -0.833 1.00 96.00 82 GLU A C 1
ATOM 673 O O . GLU A 1 82 ? -1.211 11.671 0.285 1.00 96.00 82 GLU A O 1
ATOM 678 N N . ASP A 1 83 ? -1.580 11.216 -1.877 1.00 95.81 83 ASP A N 1
ATOM 679 C CA . ASP A 1 83 ? -3.036 11.362 -1.812 1.00 95.81 83 ASP A CA 1
ATOM 680 C C . ASP A 1 83 ? -3.671 10.349 -0.850 1.00 95.81 83 ASP A C 1
ATOM 682 O O . ASP A 1 83 ? -4.596 10.681 -0.102 1.00 95.81 83 ASP A O 1
ATOM 686 N N . ALA A 1 84 ? -3.189 9.102 -0.844 1.00 96.75 84 ALA A N 1
ATOM 687 C CA . ALA A 1 84 ? -3.662 8.079 0.084 1.00 96.75 84 ALA A CA 1
ATOM 688 C C . ALA A 1 84 ? -3.303 8.415 1.539 1.00 96.75 84 ALA A C 1
ATOM 690 O O . ALA A 1 84 ? -4.124 8.214 2.435 1.00 96.75 84 ALA A O 1
ATOM 691 N N . GLN A 1 85 ? -2.103 8.951 1.781 1.00 96.19 85 GLN A N 1
ATOM 692 C CA . GLN A 1 85 ? -1.688 9.404 3.110 1.00 96.19 85 GLN A CA 1
ATOM 693 C C . GLN A 1 85 ? -2.546 10.571 3.597 1.00 96.19 85 GLN A C 1
ATOM 695 O O . GLN A 1 85 ? -3.018 10.540 4.733 1.00 96.19 85 GLN A O 1
ATOM 700 N N . LEU A 1 86 ? -2.802 11.555 2.732 1.00 96.62 86 LEU A N 1
ATOM 701 C CA . LEU A 1 86 ? -3.609 12.723 3.072 1.00 96.62 86 LEU A CA 1
ATOM 702 C C . LEU A 1 86 ? -5.055 12.332 3.401 1.00 96.62 86 LEU A C 1
ATOM 704 O O . LEU A 1 86 ? -5.598 12.785 4.408 1.00 96.62 86 LEU A O 1
ATOM 708 N N . LYS A 1 87 ? -5.650 11.417 2.624 1.00 96.31 87 LYS A N 1
ATOM 709 C CA . LYS A 1 87 ? -6.977 10.854 2.924 1.00 96.31 87 LYS A CA 1
ATOM 710 C C . LYS A 1 87 ? -7.002 10.102 4.250 1.00 96.31 87 LYS A C 1
ATOM 712 O O . LYS A 1 87 ? -7.909 10.317 5.044 1.00 96.31 87 LYS A O 1
ATOM 717 N N . ALA A 1 88 ? -6.004 9.261 4.518 1.00 96.62 88 ALA A N 1
ATOM 718 C CA . ALA A 1 88 ? -5.935 8.515 5.773 1.00 96.62 88 ALA A CA 1
ATOM 719 C C . ALA A 1 88 ? -5.775 9.438 6.995 1.00 96.62 88 ALA A C 1
ATOM 721 O O . ALA A 1 88 ? -6.298 9.145 8.071 1.00 96.62 88 ALA A O 1
ATOM 722 N N . GLU A 1 89 ? -5.051 10.550 6.858 1.00 95.75 89 GLU A N 1
ATOM 723 C CA . GLU A 1 89 ? -4.926 11.547 7.923 1.00 95.75 89 GLU A CA 1
ATOM 724 C C . GLU A 1 89 ? -6.226 12.334 8.133 1.00 95.75 89 GLU A C 1
ATOM 726 O O . GLU A 1 89 ? -6.636 12.548 9.278 1.00 95.75 89 GLU A O 1
ATOM 731 N N . GLU A 1 9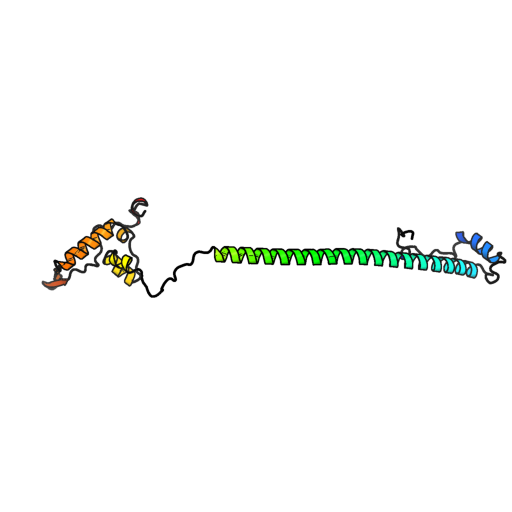0 ? -6.922 12.700 7.054 1.00 95.62 90 GLU A N 1
ATOM 732 C CA . GLU A 1 90 ? -8.237 13.337 7.135 1.00 95.62 90 GLU A CA 1
ATOM 733 C C . GLU A 1 90 ? -9.279 12.411 7.781 1.00 95.62 90 GLU A C 1
ATOM 735 O O . GLU A 1 90 ? -9.985 12.836 8.696 1.00 95.62 90 GLU A O 1
ATOM 740 N N . GLU A 1 91 ? -9.319 11.133 7.393 1.00 95.62 91 GLU A N 1
ATOM 741 C CA . GLU A 1 91 ? -10.184 10.116 8.002 1.00 95.62 91 GLU A CA 1
ATOM 742 C C . GLU A 1 91 ? -9.895 9.952 9.496 1.00 95.62 91 GLU A C 1
ATOM 744 O O . GLU A 1 91 ? -10.818 10.012 10.305 1.00 95.62 91 GLU A O 1
ATOM 749 N N . LYS A 1 92 ? -8.621 9.842 9.898 1.00 96.00 92 LYS A N 1
ATOM 750 C CA . LYS A 1 92 ? -8.249 9.780 11.323 1.00 96.00 92 LYS A CA 1
ATOM 751 C C . LYS A 1 92 ? -8.727 11.001 12.098 1.00 96.00 92 LYS A C 1
ATOM 753 O O . LYS A 1 92 ? -9.200 10.869 13.226 1.00 96.00 92 LYS A O 1
ATOM 758 N N . LYS A 1 93 ? -8.606 12.190 11.509 1.00 95.44 93 LYS A N 1
ATOM 759 C CA . LYS A 1 93 ? -9.043 13.433 12.146 1.00 95.44 93 LYS A CA 1
ATOM 760 C C . LYS A 1 93 ? -10.564 13.472 12.296 1.00 95.44 93 LYS A C 1
ATOM 762 O O . LYS A 1 93 ? -11.058 13.829 13.365 1.00 95.44 93 LYS A O 1
ATOM 767 N N . GLN A 1 94 ? -11.299 13.043 11.269 1.00 94.12 94 GLN A N 1
ATOM 768 C CA . GLN A 1 94 ? -12.753 12.898 11.331 1.00 94.12 94 GLN A CA 1
ATOM 769 C C . GLN A 1 94 ? -13.167 11.860 12.381 1.00 94.12 94 GLN A C 1
ATOM 771 O O . GLN A 1 94 ? -14.053 12.124 13.193 1.00 94.12 94 GLN A O 1
ATOM 776 N N . GLU A 1 95 ? -12.508 10.702 12.436 1.00 93.75 95 GLU A N 1
ATOM 777 C CA . GLU A 1 95 ? -12.759 9.684 13.456 1.00 93.75 95 GLU A CA 1
ATOM 778 C C . GLU A 1 95 ? -12.530 10.233 14.868 1.00 93.75 95 GLU A C 1
ATOM 780 O O . GLU A 1 95 ? -13.395 10.071 15.734 1.00 93.75 95 GLU A O 1
ATOM 785 N N . GLU A 1 96 ? -11.424 10.941 15.101 1.00 93.75 96 GLU A N 1
ATOM 786 C CA . GLU A 1 96 ? -11.122 11.554 16.395 1.00 93.75 96 GLU A CA 1
ATOM 787 C C . GLU A 1 96 ? -12.175 12.604 16.790 1.00 93.75 96 GLU A C 1
ATOM 789 O O . GLU A 1 96 ? -12.621 12.642 17.942 1.00 93.75 96 GLU A O 1
ATOM 794 N N . GLU A 1 97 ? -12.629 13.432 15.845 1.00 92.00 97 GLU A N 1
ATOM 795 C CA . GLU A 1 97 ? -13.720 14.384 16.070 1.00 92.00 97 GLU A CA 1
ATOM 796 C C . GLU A 1 97 ? -15.033 13.670 16.414 1.00 92.00 97 GLU A C 1
ATOM 798 O O . GLU A 1 97 ? -15.690 14.028 17.399 1.00 92.00 97 GLU A O 1
ATOM 803 N N . THR A 1 98 ? -15.385 12.604 15.686 1.00 90.44 98 THR A N 1
ATOM 804 C CA . THR A 1 98 ? -16.597 11.823 15.977 1.00 90.44 98 THR A CA 1
ATOM 805 C C . THR A 1 98 ? -16.526 11.148 17.346 1.00 90.44 98 THR A C 1
ATOM 807 O O . THR A 1 98 ? -17.539 11.067 18.047 1.00 90.44 98 THR A O 1
ATOM 810 N N . LEU A 1 99 ? -15.344 10.687 17.767 1.00 91.44 99 LEU A N 1
ATOM 811 C CA . LEU A 1 99 ? -15.140 10.080 19.078 1.00 91.44 99 LEU A CA 1
ATOM 812 C C . LEU A 1 99 ? -15.308 11.124 20.186 1.00 91.44 99 LEU A C 1
ATOM 814 O O . LEU A 1 99 ? -16.075 10.899 21.122 1.00 91.44 99 LEU A O 1
ATOM 818 N N . LYS A 1 100 ? -14.694 12.303 20.033 1.00 91.62 100 LYS A N 1
ATOM 819 C CA . LYS A 1 100 ? -14.855 13.432 20.964 1.00 91.62 100 LYS A CA 1
ATOM 820 C C . LYS A 1 100 ? -16.314 13.868 21.082 1.00 91.62 100 LYS A C 1
ATOM 822 O O . LYS A 1 100 ? -16.778 14.176 22.180 1.00 91.62 100 LYS A O 1
ATOM 827 N N . GLU A 1 101 ? -17.066 13.896 19.983 1.00 89.25 101 GLU A N 1
ATOM 828 C CA . GLU A 1 101 ? -18.503 14.177 20.039 1.00 89.25 101 GLU A CA 1
ATOM 829 C C . GLU A 1 101 ? -19.290 13.105 20.795 1.00 89.25 101 GLU A C 1
ATOM 831 O O . GLU A 1 101 ? -20.155 13.439 21.612 1.00 89.25 101 GLU A O 1
ATOM 836 N N . LYS A 1 102 ? -19.005 11.823 20.538 1.00 87.25 102 LYS A N 1
ATOM 837 C CA . LYS A 1 102 ? -19.638 10.699 21.244 1.00 87.25 102 LYS A CA 1
ATOM 838 C C . LYS A 1 102 ? -19.337 10.749 22.740 1.00 87.25 102 LYS A C 1
ATOM 840 O O . LYS A 1 102 ? -20.240 10.531 23.543 1.00 87.25 102 LYS A O 1
ATOM 845 N N . GLU A 1 103 ? -18.111 11.095 23.124 1.00 84.56 103 GLU A N 1
ATOM 846 C CA . GLU A 1 103 ? -17.724 11.267 24.526 1.00 84.56 103 GLU A CA 1
ATOM 847 C C . GLU A 1 103 ? -18.433 12.449 25.188 1.00 84.56 103 GLU A C 1
ATOM 849 O O . GLU A 1 103 ? -18.964 12.293 26.286 1.00 84.56 103 GLU A O 1
ATOM 854 N N . LYS A 1 104 ? -18.534 13.605 24.516 1.00 85.19 104 LYS A N 1
ATOM 855 C CA . LYS A 1 104 ? -19.305 14.757 25.022 1.00 85.19 104 LYS A CA 1
ATOM 856 C C . LYS A 1 104 ? -20.782 14.419 25.245 1.00 85.19 104 LYS A C 1
ATOM 858 O O . LYS A 1 104 ? -21.388 14.929 26.183 1.00 85.19 104 LYS A O 1
ATOM 863 N N . LYS A 1 105 ? -21.362 13.576 24.382 1.00 83.81 105 LYS A N 1
ATOM 864 C CA . LYS A 1 105 ? -22.758 13.109 24.475 1.00 83.81 105 LYS A CA 1
ATOM 865 C C . LYS A 1 105 ? -22.941 11.968 25.486 1.00 83.81 105 LYS A C 1
ATOM 867 O O . LYS A 1 105 ? -24.079 11.641 25.821 1.00 83.81 105 LYS A O 1
ATOM 872 N N . ARG A 1 106 ? -21.862 11.351 25.984 1.00 80.56 106 ARG A N 1
ATOM 873 C CA . ARG A 1 106 ? -21.946 10.255 26.955 1.00 80.56 106 ARG A CA 1
ATOM 874 C C . ARG A 1 106 ? -22.443 10.797 28.293 1.00 80.56 106 ARG A C 1
ATOM 876 O O . ARG A 1 106 ? -21.821 11.666 28.901 1.00 80.56 106 ARG A O 1
ATOM 883 N N . ALA A 1 107 ? -23.566 10.262 28.766 1.00 80.38 107 ALA A N 1
ATOM 884 C CA . ALA A 1 107 ? -24.098 10.606 30.078 1.00 80.38 107 ALA A CA 1
ATOM 885 C C . ALA A 1 107 ? -23.052 10.320 31.170 1.00 80.38 107 ALA A C 1
ATOM 887 O O . ALA A 1 107 ? -22.418 9.261 31.176 1.00 80.38 107 ALA A O 1
ATOM 888 N N . LYS A 1 108 ? -22.881 11.264 32.104 1.00 78.88 108 LYS A N 1
ATOM 889 C CA . LYS A 1 108 ? -22.029 11.066 33.280 1.00 78.88 108 LYS A CA 1
ATOM 890 C C . LYS A 1 108 ? -22.645 9.961 34.132 1.00 78.88 108 LYS A C 1
ATOM 892 O O . LYS A 1 108 ? -23.722 10.142 34.693 1.00 78.88 108 LYS A O 1
ATOM 897 N N . LEU A 1 109 ? -21.969 8.820 34.209 1.00 77.44 109 LEU A N 1
ATOM 898 C CA . LEU A 1 109 ? -22.345 7.767 35.142 1.00 77.44 109 LEU A CA 1
ATOM 899 C C . LEU A 1 109 ? -22.006 8.231 36.557 1.00 77.44 109 LEU A C 1
ATOM 901 O O . LEU A 1 109 ? -20.926 8.775 36.799 1.00 77.44 109 LEU A O 1
ATOM 905 N N . HIS A 1 110 ? -22.932 8.022 37.489 1.00 77.94 110 HIS A N 1
ATOM 906 C CA . HIS A 1 110 ? -22.627 8.208 38.899 1.00 77.94 110 HIS A CA 1
ATOM 907 C C . HIS A 1 110 ? -21.591 7.159 39.330 1.00 77.94 110 HIS A C 1
ATOM 909 O O . HIS A 1 110 ? -21.735 5.990 38.962 1.00 77.94 110 HIS A O 1
ATOM 915 N N . PRO A 1 111 ? -20.553 7.549 40.089 1.00 78.69 111 PRO A N 1
ATOM 916 C CA . PRO A 1 111 ? -19.599 6.592 40.623 1.00 78.69 111 PRO A CA 1
ATOM 917 C C . PRO A 1 111 ? -20.330 5.592 41.524 1.00 78.69 111 PRO A C 1
ATOM 919 O O . PRO A 1 111 ? -21.061 5.982 42.435 1.00 78.69 111 PRO A O 1
ATOM 922 N N . ILE A 1 112 ? -20.153 4.302 41.234 1.00 78.44 112 ILE A N 1
ATOM 923 C CA . ILE A 1 112 ? -20.622 3.216 42.093 1.00 78.44 112 ILE A CA 1
ATOM 924 C C . ILE A 1 112 ? -19.644 3.149 43.261 1.00 78.44 112 ILE A C 1
ATOM 926 O O . ILE A 1 112 ? -18.454 2.927 43.051 1.00 78.44 112 ILE A O 1
ATOM 930 N N . ASP A 1 113 ? -20.136 3.378 44.474 1.00 82.12 113 ASP A N 1
ATOM 931 C CA . ASP A 1 113 ? -19.346 3.200 45.687 1.00 82.12 113 ASP A CA 1
ATOM 932 C C . ASP A 1 113 ? -19.270 1.698 46.009 1.00 82.12 113 ASP A C 1
ATOM 934 O O . ASP A 1 113 ? -20.296 1.109 46.361 1.00 82.12 113 ASP A O 1
ATOM 938 N N . PRO A 1 114 ? -18.093 1.056 45.887 1.00 74.00 114 PRO A N 1
ATOM 939 C CA . PRO A 1 114 ? -17.951 -0.376 46.139 1.00 74.00 114 PRO A CA 1
ATOM 940 C C . PRO A 1 114 ? -18.171 -0.747 47.612 1.00 74.00 114 PRO A C 1
ATOM 942 O O . PRO A 1 114 ? -18.405 -1.915 47.907 1.00 74.00 114 PRO A O 1
ATOM 945 N N . ASN A 1 115 ? -18.120 0.223 48.532 1.00 74.88 115 ASN A N 1
ATOM 946 C CA . ASN A 1 115 ? -18.360 -0.000 49.958 1.00 74.88 115 ASN A CA 1
ATOM 947 C C . ASN A 1 115 ? -19.827 0.215 50.349 1.00 74.88 115 ASN A C 1
ATOM 949 O O . ASN A 1 115 ? -20.217 -0.099 51.473 1.00 74.88 115 ASN A O 1
ATOM 953 N N . LYS A 1 116 ? -20.650 0.745 49.437 1.00 73.25 116 LYS A N 1
ATOM 954 C CA . LYS A 1 116 ? -22.073 0.970 49.671 1.00 73.25 116 LYS A CA 1
ATOM 955 C C . LYS A 1 116 ? -22.878 -0.188 49.094 1.00 73.25 116 LYS A C 1
ATOM 957 O O . LYS A 1 116 ? -23.235 -0.202 47.917 1.00 73.25 116 LYS A O 1
ATOM 962 N N . GLY A 1 117 ? -23.166 -1.163 49.951 1.00 66.31 117 GLY A N 1
ATOM 963 C CA . GLY A 1 117 ? -24.080 -2.255 49.639 1.00 66.31 117 GLY A CA 1
ATOM 964 C C . GLY A 1 117 ? -25.500 -1.759 49.344 1.00 66.31 117 GLY A C 1
ATOM 965 O O . GLY A 1 117 ? -25.904 -0.658 49.723 1.00 66.31 117 GLY A O 1
ATOM 966 N N . ILE A 1 118 ? -26.286 -2.582 48.649 1.00 67.81 118 ILE A N 1
ATOM 967 C CA . ILE A 1 118 ? -27.714 -2.318 48.447 1.00 67.81 118 ILE A CA 1
ATOM 968 C C . ILE A 1 118 ? -28.467 -2.801 49.694 1.00 67.81 118 ILE A C 1
ATOM 970 O O . ILE A 1 118 ? -29.068 -3.875 49.693 1.00 67.81 118 ILE A O 1
ATOM 974 N N . ASP A 1 119 ? -28.441 -2.003 50.763 1.00 64.75 119 ASP A N 1
ATOM 975 C CA . ASP A 1 119 ? -29.037 -2.373 52.060 1.00 64.75 119 ASP A CA 1
ATOM 976 C C . ASP A 1 119 ? -30.535 -2.702 51.942 1.00 64.75 119 ASP A C 1
ATOM 978 O O . ASP A 1 119 ? -31.030 -3.671 52.517 1.00 64.75 119 ASP A O 1
ATOM 982 N N . ARG A 1 120 ? -31.249 -1.965 51.079 1.00 65.31 120 ARG A N 1
ATOM 983 C CA . ARG A 1 120 ? -32.697 -2.123 50.858 1.00 65.31 120 ARG A CA 1
ATOM 984 C C . ARG A 1 120 ? -33.113 -3.499 50.343 1.00 65.31 120 ARG A C 1
ATOM 986 O O . ARG A 1 120 ? -34.277 -3.859 50.493 1.00 65.31 120 ARG A O 1
ATOM 993 N N . LEU A 1 121 ? -32.223 -4.236 49.675 1.00 66.94 121 LEU A N 1
ATOM 994 C CA . LEU A 1 121 ? -32.556 -5.578 49.191 1.00 66.94 121 LEU A CA 1
ATOM 995 C C . LEU A 1 121 ? -32.479 -6.593 50.330 1.00 66.94 121 LEU A C 1
ATOM 997 O O . LEU A 1 121 ? -33.389 -7.399 50.481 1.00 66.94 121 LEU A O 1
ATOM 1001 N N . LEU A 1 122 ? -31.448 -6.507 51.172 1.00 64.88 122 LEU A N 1
ATOM 1002 C CA . LEU A 1 122 ? -31.241 -7.439 52.282 1.00 64.88 122 LEU A CA 1
ATOM 1003 C C . LEU A 1 122 ? -32.325 -7.339 53.361 1.00 64.88 122 LEU A C 1
ATOM 1005 O O . LEU A 1 122 ? -32.659 -8.348 53.977 1.00 64.88 122 LEU A O 1
ATOM 1009 N N . GLU A 1 123 ? -32.891 -6.151 53.570 1.00 67.12 123 GLU A N 1
ATOM 1010 C CA . GLU A 1 123 ? -33.995 -5.932 54.515 1.00 67.12 123 GLU A CA 1
ATOM 1011 C C . GLU A 1 123 ? -35.326 -6.536 54.048 1.00 67.12 123 GLU A C 1
ATOM 1013 O O . GLU A 1 123 ? -36.194 -6.820 54.868 1.00 67.12 123 GLU A O 1
ATOM 1018 N N . ARG A 1 124 ? -35.496 -6.740 52.737 1.00 73.44 124 ARG A N 1
ATOM 1019 C CA . ARG A 1 124 ? -36.742 -7.255 52.148 1.00 73.44 124 ARG A CA 1
ATOM 1020 C C . ARG A 1 124 ? -36.747 -8.768 51.968 1.00 73.44 124 ARG A C 1
ATOM 1022 O O . ARG A 1 124 ? -37.791 -9.334 51.664 1.00 73.44 124 ARG A O 1
ATOM 1029 N N . LEU A 1 125 ? -35.597 -9.417 52.119 1.00 82.06 125 LEU A N 1
ATOM 1030 C CA . LEU A 1 125 ? -35.484 -10.857 51.939 1.00 82.06 125 LEU A CA 1
ATOM 1031 C C . LEU A 1 125 ? -35.967 -11.615 53.172 1.00 82.06 125 LEU A C 1
ATOM 1033 O O . LEU A 1 125 ? -35.765 -11.198 54.312 1.00 82.06 125 LEU A O 1
ATOM 1037 N N . HIS A 1 126 ? -36.542 -12.790 52.927 1.00 86.06 126 HIS A N 1
ATOM 1038 C CA . HIS A 1 126 ? -36.889 -13.725 53.988 1.00 86.06 126 HIS A CA 1
ATOM 1039 C C . HIS A 1 126 ? -35.644 -14.097 54.821 1.00 86.06 126 HIS A C 1
ATOM 1041 O O . HIS A 1 126 ? -34.591 -14.356 54.226 1.00 86.06 126 HIS A O 1
ATOM 1047 N N . PRO A 1 127 ? -35.725 -14.189 56.167 1.00 84.38 127 PRO A N 1
ATOM 1048 C CA . PRO A 1 127 ? -34.564 -14.479 57.021 1.00 84.38 127 PRO A CA 1
ATOM 1049 C C . PRO A 1 127 ? -33.796 -15.745 56.611 1.00 84.38 127 PRO A C 1
ATOM 1051 O O . PRO A 1 127 ? -32.567 -15.741 56.583 1.00 84.38 127 PRO A O 1
ATOM 1054 N N . TYR A 1 128 ? -34.519 -16.791 56.191 1.00 85.88 128 TYR A N 1
ATOM 1055 C CA . TYR A 1 128 ? -33.938 -18.006 55.600 1.00 85.88 128 TYR A CA 1
ATOM 1056 C C . TYR A 1 128 ? -33.035 -17.717 54.388 1.00 85.88 128 TYR A C 1
ATOM 1058 O O . TYR A 1 128 ? -31.893 -18.168 54.333 1.00 85.88 128 TYR A O 1
ATOM 1066 N N . ALA A 1 129 ? -33.527 -16.938 53.421 1.00 87.88 129 ALA A N 1
ATOM 1067 C CA . ALA A 1 129 ? -32.768 -16.580 52.227 1.00 87.88 129 ALA A CA 1
ATOM 1068 C C . ALA A 1 129 ? -31.581 -15.676 52.562 1.00 87.88 129 ALA A C 1
ATOM 1070 O O . ALA A 1 129 ? -30.499 -15.853 52.010 1.00 87.88 129 ALA A O 1
ATOM 1071 N N . ARG A 1 130 ? -31.747 -14.755 53.517 1.00 86.19 130 ARG A N 1
ATOM 1072 C CA . ARG A 1 130 ? -30.657 -13.902 53.999 1.00 86.19 130 ARG A CA 1
ATOM 1073 C C . ARG A 1 130 ? -29.515 -14.723 54.604 1.00 86.19 130 ARG A C 1
ATOM 1075 O O . ARG A 1 130 ? -28.365 -14.483 54.247 1.00 86.19 130 ARG A O 1
ATOM 1082 N N . ALA A 1 131 ? -29.819 -15.696 55.464 1.00 85.56 131 ALA A N 1
ATOM 1083 C CA . ALA A 1 131 ? -28.813 -16.578 56.060 1.00 85.56 131 ALA A CA 1
ATOM 1084 C C . ALA A 1 131 ? -28.075 -17.408 54.994 1.00 85.56 131 ALA A C 1
ATOM 1086 O O . ALA A 1 131 ? -26.852 -17.523 55.022 1.00 85.56 131 ALA A O 1
ATOM 1087 N N . LYS A 1 132 ? -28.805 -17.922 53.997 1.00 88.56 132 LYS A N 1
ATOM 1088 C CA . LYS A 1 132 ? -28.224 -18.638 52.852 1.00 88.56 132 LYS A CA 1
ATOM 1089 C C . LYS A 1 132 ? -27.296 -17.754 52.013 1.00 88.56 132 LYS A C 1
ATOM 1091 O O . LYS A 1 132 ? -26.188 -18.180 51.706 1.00 88.56 132 LYS A O 1
ATOM 1096 N N . LEU A 1 133 ? -27.695 -16.516 51.703 1.00 87.00 133 LEU A N 1
ATOM 1097 C CA . LEU A 1 133 ? -26.846 -15.565 50.972 1.00 87.00 133 LEU A CA 1
ATOM 1098 C C . LEU A 1 133 ? -25.586 -15.182 51.754 1.00 87.00 133 LEU A C 1
ATOM 1100 O O . LEU A 1 133 ? -24.521 -15.067 51.157 1.00 87.00 133 LEU A O 1
ATOM 1104 N N . GLN A 1 134 ? -25.684 -15.017 53.078 1.00 85.12 134 GLN A N 1
ATOM 1105 C CA . GLN A 1 134 ? -24.521 -14.756 53.937 1.00 85.12 134 GLN A CA 1
ATOM 1106 C C . GLN A 1 134 ? -23.513 -15.911 53.921 1.00 85.12 134 GLN A C 1
ATOM 1108 O O . GLN A 1 134 ? -22.311 -15.670 54.005 1.00 85.12 134 GLN A O 1
ATOM 1113 N N . ASN A 1 135 ? -23.996 -17.142 53.758 1.00 87.19 135 ASN A N 1
ATOM 1114 C CA . ASN A 1 135 ? -23.167 -18.342 53.659 1.00 87.19 135 ASN A CA 1
ATOM 1115 C C . ASN A 1 135 ? -22.770 -18.692 52.211 1.00 87.19 135 ASN A C 1
ATOM 1117 O O . ASN A 1 135 ? -22.161 -19.737 51.989 1.00 87.19 135 ASN A O 1
ATOM 1121 N N . CYS A 1 136 ? -23.109 -17.851 51.224 1.00 85.81 136 CYS A N 1
ATOM 1122 C CA . CYS A 1 136 ? -22.912 -18.125 49.794 1.00 85.81 136 CYS A CA 1
ATOM 1123 C C . CYS A 1 136 ? -23.541 -19.454 49.328 1.00 85.81 136 CYS A C 1
ATOM 1125 O O . CYS A 1 136 ? -23.024 -20.127 48.435 1.00 85.81 136 CYS A O 1
ATOM 1127 N N . GLU A 1 137 ? -24.662 -19.838 49.934 1.00 90.56 137 GLU A N 1
ATOM 1128 C CA . GLU A 1 137 ? -25.400 -21.053 49.609 1.00 90.56 137 GLU A CA 1
ATOM 1129 C C . GLU A 1 137 ? -26.532 -20.784 48.614 1.00 90.56 137 GLU A C 1
ATOM 1131 O O . GLU A 1 137 ? -27.019 -19.664 48.453 1.00 90.56 137 GLU A O 1
ATOM 1136 N N . PHE A 1 138 ? -26.988 -21.853 47.963 1.00 89.00 138 PHE A N 1
ATOM 1137 C CA . PHE A 1 138 ? -28.127 -21.797 47.059 1.00 89.00 138 PHE A CA 1
ATOM 1138 C C . PHE A 1 138 ? -29.405 -21.334 47.779 1.00 89.00 138 PHE A C 1
ATOM 1140 O O . PHE A 1 138 ? -29.777 -21.873 48.827 1.00 89.00 138 PHE A O 1
ATOM 1147 N N . VAL A 1 139 ? -30.098 -20.368 47.171 1.00 89.00 139 VAL A N 1
ATOM 1148 C CA . VAL A 1 139 ? -31.391 -19.844 47.622 1.00 89.00 139 VAL A CA 1
ATOM 1149 C C . VAL A 1 139 ? -32.461 -20.232 46.601 1.00 89.00 139 VAL A C 1
ATOM 1151 O O . VAL A 1 139 ? -32.347 -19.812 45.450 1.00 89.00 139 VAL A O 1
ATOM 1154 N N . PRO A 1 140 ? -33.505 -20.986 46.996 1.00 91.06 140 PRO A N 1
ATOM 1155 C CA . PRO A 1 140 ? -34.635 -21.274 46.114 1.00 91.06 140 PRO A CA 1
ATOM 1156 C C . PRO A 1 140 ? -35.314 -19.990 45.628 1.00 91.06 140 PRO A C 1
ATOM 1158 O O . PRO A 1 140 ? -35.527 -19.066 46.423 1.00 91.06 140 PRO A O 1
ATOM 1161 N N . LEU A 1 141 ? -35.711 -19.950 44.353 1.00 90.62 141 LEU A N 1
ATOM 1162 C CA . LEU A 1 141 ? -36.273 -18.756 43.709 1.00 90.62 141 LEU A CA 1
ATOM 1163 C C . LEU A 1 141 ? -37.537 -18.255 44.407 1.00 90.62 141 LEU A C 1
ATOM 1165 O O . LEU A 1 141 ? -37.787 -17.051 44.427 1.00 90.62 141 LEU A O 1
ATOM 1169 N N . TRP A 1 142 ? -38.305 -19.156 45.025 1.00 91.44 142 TRP A N 1
ATOM 1170 C CA . TRP A 1 142 ? -39.515 -18.797 45.760 1.00 91.44 142 TRP A CA 1
ATOM 1171 C C . TRP A 1 142 ? -39.272 -17.706 46.816 1.00 91.44 142 TRP A C 1
ATOM 1173 O O . TRP A 1 142 ? -40.112 -16.827 46.988 1.00 91.44 142 TRP A O 1
ATOM 1183 N N . TYR A 1 143 ? -38.106 -17.694 47.474 1.00 89.25 143 TYR A N 1
ATOM 1184 C CA . TYR A 1 143 ? -37.790 -16.689 48.496 1.00 89.25 143 TYR A CA 1
ATOM 1185 C C . TYR A 1 143 ? -37.512 -15.283 47.945 1.00 89.25 143 TYR A C 1
ATOM 1187 O O . TYR A 1 143 ? -37.444 -14.329 48.721 1.00 89.25 143 TYR A O 1
ATOM 1195 N N . CYS A 1 144 ? -37.363 -15.149 46.627 1.00 86.12 144 CYS A N 1
ATOM 1196 C CA . CYS A 1 144 ? -37.226 -13.871 45.934 1.00 86.12 144 CYS A CA 1
ATOM 1197 C C . CYS A 1 144 ? -38.576 -13.327 45.436 1.00 86.12 144 CYS A C 1
ATOM 1199 O O . CYS A 1 144 ? -38.623 -12.218 44.905 1.00 86.12 144 CYS A O 1
ATOM 1201 N N . LEU A 1 145 ? -39.663 -14.091 45.593 1.00 88.00 145 LEU A N 1
ATOM 1202 C CA . LEU A 1 145 ? -40.988 -13.713 45.114 1.00 88.00 145 LEU A CA 1
ATOM 1203 C C . LEU A 1 145 ? -41.700 -12.726 46.062 1.00 88.00 145 LEU A C 1
ATOM 1205 O O . LEU A 1 145 ? -41.383 -12.648 47.261 1.00 88.00 145 LEU A O 1
ATOM 1209 N N . PRO A 1 146 ? -42.707 -11.979 45.564 1.00 84.44 146 PRO A N 1
ATOM 1210 C CA . PRO A 1 146 ? -43.505 -11.076 46.388 1.00 84.44 146 PRO A CA 1
ATOM 1211 C C . PRO A 1 146 ? -44.215 -11.777 47.553 1.00 84.44 146 PRO A C 1
ATOM 1213 O O . PRO A 1 146 ? -44.389 -11.169 48.608 1.00 84.44 146 PRO A O 1
ATOM 1216 N N . GLU A 1 147 ? -44.615 -13.042 47.397 1.00 85.75 147 GLU A N 1
ATOM 1217 C CA . GLU A 1 147 ? -45.277 -13.836 48.439 1.00 85.75 147 GLU A CA 1
ATOM 1218 C C . GLU A 1 147 ? -44.345 -14.081 49.624 1.00 85.75 147 GLU A C 1
ATOM 1220 O O . GLU A 1 147 ? -44.704 -13.784 50.762 1.00 85.75 147 GLU A O 1
ATOM 1225 N N . ALA A 1 148 ? -43.123 -14.543 49.355 1.00 85.50 148 ALA A N 1
ATOM 1226 C CA . ALA A 1 148 ? -42.119 -14.764 50.388 1.00 85.50 148 ALA A CA 1
ATOM 1227 C C . ALA A 1 148 ? -41.678 -13.453 51.052 1.00 85.50 148 ALA A C 1
ATOM 1229 O O . ALA A 1 148 ? -41.392 -13.429 52.247 1.00 85.50 148 ALA A O 1
ATOM 1230 N N . THR A 1 149 ? -41.671 -12.347 50.299 1.00 83.81 149 THR A N 1
ATOM 1231 C CA . THR A 1 149 ? -41.408 -11.001 50.834 1.00 83.81 149 THR A CA 1
ATOM 1232 C C . THR A 1 149 ? -42.506 -10.553 51.807 1.00 83.81 149 THR A C 1
ATOM 1234 O O . THR A 1 149 ? -42.208 -9.966 52.847 1.00 83.81 149 THR A O 1
ATOM 1237 N N . LYS A 1 150 ? -43.781 -10.834 51.502 1.00 84.69 150 LYS A N 1
ATOM 1238 C CA . LYS A 1 150 ? -44.905 -10.562 52.416 1.00 84.69 150 LYS A CA 1
ATOM 1239 C C . LYS A 1 150 ? -44.807 -11.417 53.676 1.00 84.69 150 LYS A C 1
ATOM 1241 O O . LYS A 1 150 ? -44.913 -10.883 54.773 1.00 84.69 150 LYS A O 1
ATOM 1246 N N . GLU A 1 151 ? -44.516 -12.708 53.523 1.00 85.12 151 GLU A N 1
ATOM 1247 C CA . GLU A 1 151 ? -44.322 -13.614 54.660 1.00 85.12 151 GLU A CA 1
ATOM 1248 C C . GLU A 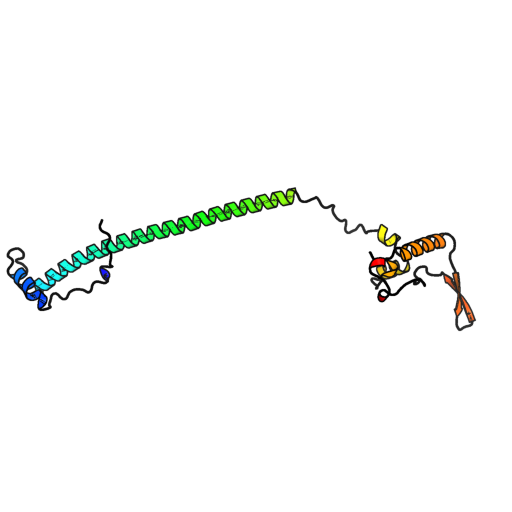1 151 ? -43.151 -13.168 55.549 1.00 85.12 151 GLU A C 1
ATOM 1250 O O . GLU A 1 151 ? -43.266 -13.149 56.773 1.00 85.12 151 GLU A O 1
ATOM 1255 N N . ALA A 1 152 ? -42.044 -12.730 54.945 1.00 82.81 152 ALA A N 1
ATOM 1256 C CA . ALA A 1 152 ? -40.905 -12.170 55.665 1.00 82.81 152 ALA A CA 1
ATOM 1257 C C . ALA A 1 152 ? -41.293 -10.934 56.490 1.00 82.81 152 ALA A C 1
ATOM 1259 O O . ALA A 1 152 ? -40.866 -10.801 57.638 1.00 82.81 152 ALA A O 1
ATOM 1260 N N . PHE A 1 153 ? -42.116 -10.050 55.921 1.00 80.81 153 PHE A N 1
ATOM 1261 C CA . PHE A 1 153 ? -42.606 -8.854 56.602 1.00 80.81 153 PHE A CA 1
ATOM 1262 C C . PHE A 1 153 ? -43.529 -9.197 57.781 1.00 80.81 153 PHE A C 1
ATOM 1264 O O . PHE A 1 153 ? -43.364 -8.649 58.872 1.00 80.81 153 PHE A O 1
ATOM 1271 N N . ASP A 1 154 ? -44.451 -10.143 57.596 1.00 79.44 154 ASP A N 1
ATOM 1272 C CA . ASP A 1 154 ? -45.348 -10.605 58.659 1.00 79.44 154 ASP A CA 1
ATOM 1273 C C . ASP A 1 154 ? -44.571 -11.283 59.799 1.00 79.44 154 ASP A C 1
ATOM 1275 O O . ASP A 1 154 ? -44.846 -11.036 60.975 1.00 79.44 154 ASP A O 1
ATOM 1279 N N . ASN A 1 155 ? -43.553 -12.082 59.469 1.00 74.19 155 ASN A N 1
ATOM 1280 C CA . ASN A 1 155 ? -42.665 -12.704 60.451 1.00 74.19 155 ASN A CA 1
ATOM 1281 C C . ASN A 1 155 ? -41.841 -11.663 61.219 1.00 74.19 155 ASN A C 1
ATOM 1283 O O . ASN A 1 155 ? -41.716 -11.764 62.439 1.00 74.19 155 ASN A O 1
ATOM 1287 N N . ALA A 1 156 ? -41.316 -10.638 60.539 1.00 72.12 156 ALA A N 1
ATOM 1288 C CA . ALA A 1 156 ? -40.575 -9.555 61.186 1.00 72.12 156 ALA A CA 1
ATOM 1289 C C . ALA A 1 156 ? -41.447 -8.778 62.184 1.00 72.12 156 ALA A C 1
ATOM 1291 O O . ALA A 1 156 ? -40.976 -8.429 63.265 1.00 72.12 156 ALA A O 1
ATOM 1292 N N . ARG A 1 157 ? -42.728 -8.565 61.855 1.00 69.62 157 ARG A N 1
ATOM 1293 C CA . ARG A 1 157 ? -43.694 -7.911 62.745 1.00 69.62 157 ARG A CA 1
ATOM 1294 C C . ARG A 1 157 ? -44.046 -8.764 63.970 1.00 69.62 157 ARG A C 1
ATOM 1296 O O . ARG A 1 157 ? -44.165 -8.222 65.064 1.00 69.62 157 ARG A O 1
ATOM 1303 N N . LYS A 1 158 ? -44.170 -10.086 63.809 1.00 66.12 158 LYS A N 1
ATOM 1304 C CA . LYS A 1 158 ? -44.420 -11.016 64.927 1.00 66.12 158 LYS A CA 1
ATOM 1305 C C . LYS A 1 158 ? -43.224 -11.110 65.875 1.00 66.12 158 LYS A C 1
ATOM 1307 O O . LYS A 1 158 ? -43.410 -11.106 67.086 1.00 66.12 158 LYS A O 1
ATOM 1312 N N . LEU A 1 159 ? -41.999 -11.107 65.342 1.00 60.25 159 LEU A N 1
ATOM 1313 C CA . LEU A 1 159 ? -40.772 -11.197 66.145 1.00 60.25 159 LEU A CA 1
ATOM 1314 C C . LEU A 1 159 ? -40.585 -10.019 67.119 1.00 60.25 159 LEU A C 1
ATOM 1316 O O . LEU A 1 159 ? -39.940 -10.178 68.152 1.00 60.25 159 LEU A O 1
ATOM 1320 N N . THR A 1 160 ? -41.116 -8.836 66.793 1.00 56.38 160 THR A N 1
ATOM 1321 C CA . THR A 1 160 ? -41.089 -7.670 67.692 1.00 56.38 160 THR A CA 1
ATOM 1322 C C . THR A 1 160 ? -42.096 -7.747 68.839 1.00 56.38 160 THR A C 1
ATOM 1324 O O . THR A 1 160 ? -41.949 -7.000 69.804 1.00 56.38 160 THR A O 1
ATOM 1327 N N . GLU A 1 161 ? -43.095 -8.628 68.754 1.00 55.38 161 GLU A N 1
ATOM 1328 C CA . GLU A 1 161 ? -44.196 -8.714 69.721 1.00 55.38 161 GLU A CA 1
ATOM 1329 C C . GLU A 1 161 ? -44.146 -10.013 70.552 1.00 55.38 161 GLU A C 1
ATOM 1331 O O . GLU A 1 161 ? -44.454 -9.973 71.742 1.00 55.38 161 GLU A O 1
ATOM 1336 N N . GLU A 1 162 ? -43.682 -11.141 69.992 1.00 53.50 162 GLU A N 1
ATOM 1337 C CA . GLU A 1 162 ? -43.650 -12.443 70.675 1.00 53.50 162 GLU A CA 1
ATOM 1338 C C . GLU 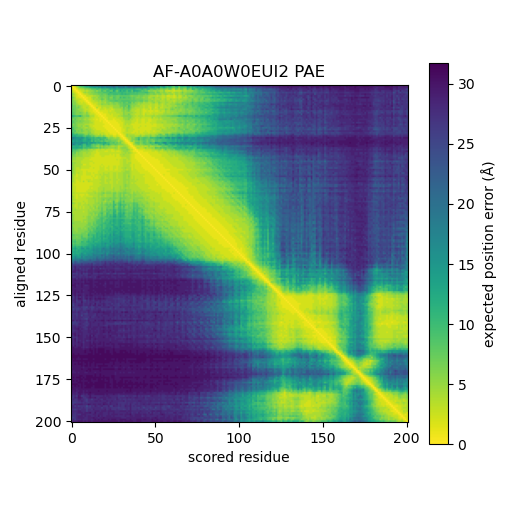A 1 162 ? -42.398 -13.263 70.294 1.00 53.50 162 GLU A C 1
ATOM 1340 O O . GLU A 1 162 ? -42.254 -13.751 69.173 1.00 53.50 162 GLU A O 1
ATOM 1345 N N . THR A 1 163 ? -41.469 -13.460 71.238 1.00 58.53 163 THR A N 1
ATOM 1346 C CA . THR A 1 163 ? -40.373 -14.428 71.066 1.00 58.53 163 THR A CA 1
ATOM 1347 C C . THR A 1 163 ? -40.941 -15.840 71.215 1.00 58.53 163 THR A C 1
ATOM 1349 O O . THR A 1 163 ? -41.214 -16.288 72.329 1.00 58.53 163 THR A O 1
ATOM 1352 N N . GLU A 1 164 ? -41.128 -16.552 70.104 1.00 60.19 164 GLU A N 1
ATOM 1353 C CA . GLU A 1 164 ? -41.635 -17.926 70.122 1.00 60.19 164 GLU A CA 1
ATOM 1354 C C . GLU A 1 164 ? -40.575 -18.903 70.668 1.00 60.19 164 GLU A C 1
ATOM 1356 O O . GLU A 1 164 ? -39.459 -19.029 70.150 1.00 60.19 164 GLU A O 1
ATOM 1361 N N . PHE A 1 165 ? -40.934 -19.630 71.727 1.00 64.31 165 PHE A N 1
ATOM 1362 C CA . PHE A 1 165 ? -40.116 -20.686 72.319 1.00 64.31 165 PHE A CA 1
ATOM 1363 C C . PHE A 1 165 ? -40.723 -22.057 72.009 1.00 64.31 165 PHE A C 1
ATOM 1365 O O . PHE A 1 165 ? -41.898 -22.308 72.263 1.00 64.31 165 PHE A O 1
ATOM 1372 N N . SER A 1 166 ? -39.904 -22.973 71.495 1.00 60.28 166 SER A N 1
ATOM 1373 C CA . SER A 1 166 ? -40.278 -24.364 71.242 1.00 60.28 166 SER A CA 1
ATOM 1374 C C . SER A 1 166 ? -39.792 -25.249 72.387 1.00 60.28 166 SER A C 1
ATOM 1376 O O . SER A 1 166 ? -38.601 -25.252 72.706 1.00 60.28 166 SER A O 1
ATOM 1378 N N . LEU A 1 167 ? -40.690 -26.054 72.957 1.00 72.38 167 LEU A N 1
ATOM 1379 C CA . LEU A 1 167 ? -40.353 -27.080 73.943 1.00 72.38 167 LEU A CA 1
ATOM 1380 C C . LEU A 1 167 ? -40.092 -28.414 73.228 1.00 72.38 167 LEU A C 1
ATOM 1382 O O . LEU A 1 167 ? -41.008 -29.009 72.664 1.00 72.38 167 LEU A O 1
ATOM 1386 N N . THR A 1 168 ? -38.850 -28.892 73.242 1.00 72.38 168 THR A N 1
ATOM 1387 C CA . THR A 1 168 ? -38.463 -30.183 72.654 1.00 72.38 168 THR A CA 1
ATOM 1388 C C . THR A 1 168 ? -38.154 -31.202 73.742 1.00 72.38 168 THR A C 1
ATOM 1390 O O . THR A 1 168 ? -37.491 -30.887 74.726 1.00 72.38 168 THR A O 1
ATOM 1393 N N . LYS A 1 169 ? -38.635 -32.439 73.581 1.00 72.56 169 LYS A N 1
ATOM 1394 C CA . LYS A 1 169 ? -38.295 -33.553 74.473 1.00 72.56 169 LYS A CA 1
ATOM 1395 C C . LYS A 1 169 ? -37.118 -34.323 73.884 1.00 72.56 169 LYS A C 1
ATOM 1397 O O . LYS A 1 169 ? -37.254 -34.909 72.813 1.00 72.56 169 LYS A O 1
ATOM 1402 N N . ASP A 1 170 ? -35.997 -34.345 74.593 1.00 72.19 170 ASP A N 1
ATOM 1403 C CA . ASP A 1 170 ? -34.841 -35.152 74.209 1.00 72.19 170 ASP A CA 1
ATOM 1404 C C . ASP A 1 170 ? -35.062 -36.629 74.597 1.00 72.19 170 ASP A C 1
ATOM 1406 O O . ASP A 1 170 ? -35.875 -36.955 75.471 1.00 72.19 170 ASP A O 1
ATOM 1410 N N . SER A 1 171 ? -34.329 -37.550 73.961 1.00 68.81 171 SER A N 1
ATOM 1411 C CA . SER A 1 171 ? -34.455 -39.010 74.152 1.00 68.81 171 SER A CA 1
ATOM 1412 C C . SER A 1 171 ? -34.266 -39.476 75.604 1.00 68.81 171 SER A C 1
ATOM 1414 O O . SER A 1 171 ? -34.735 -40.549 75.973 1.00 68.81 171 SER A O 1
ATOM 1416 N N . ASN A 1 172 ? -33.645 -38.644 76.444 1.00 71.75 172 ASN A N 1
ATOM 1417 C CA . ASN A 1 172 ? -33.426 -38.887 77.872 1.00 71.75 172 ASN A CA 1
ATOM 1418 C C . ASN A 1 172 ? -34.551 -38.324 78.767 1.00 71.75 172 ASN A C 1
ATOM 1420 O O . ASN A 1 172 ? -34.373 -38.185 79.972 1.00 71.75 172 ASN A O 1
ATOM 1424 N N . SER A 1 173 ? -35.717 -37.992 78.194 1.00 64.19 173 SER A N 1
ATOM 1425 C CA . SER A 1 173 ? -36.879 -37.410 78.892 1.00 64.19 173 SER A CA 1
ATOM 1426 C C . SER A 1 173 ? -36.645 -36.058 79.576 1.00 64.19 173 SER A C 1
ATOM 1428 O O . SER A 1 173 ? -37.479 -35.613 80.361 1.00 64.19 173 SER A O 1
ATOM 1430 N N . THR A 1 174 ? -35.570 -35.358 79.227 1.00 67.06 174 THR A N 1
ATOM 1431 C CA . THR A 1 174 ? -35.370 -33.949 79.565 1.00 67.06 174 THR A CA 1
ATOM 1432 C C . THR A 1 174 ? -36.077 -33.056 78.548 1.00 67.06 174 THR A C 1
ATOM 1434 O O . THR A 1 174 ? -35.985 -33.278 77.340 1.00 67.06 174 THR A O 1
ATOM 1437 N N . LEU A 1 175 ? -36.813 -32.059 79.040 1.00 73.12 175 LEU A N 1
ATOM 1438 C CA . LEU A 1 175 ? -37.439 -31.026 78.217 1.00 73.12 175 LEU A CA 1
ATOM 1439 C C . LEU A 1 175 ? -36.448 -29.872 78.046 1.00 73.12 175 LEU A C 1
ATOM 1441 O O . LEU A 1 175 ? -36.006 -29.287 79.033 1.00 73.12 175 LEU A O 1
ATOM 1445 N N . SER A 1 176 ? -36.098 -29.552 76.804 1.00 69.12 176 SER A N 1
ATOM 1446 C CA . SER A 1 176 ? -35.247 -28.422 76.444 1.00 69.12 176 SER A CA 1
ATOM 1447 C C . SER A 1 176 ? -36.084 -27.332 75.770 1.00 69.12 176 SER A C 1
ATOM 1449 O O . SER A 1 176 ? -36.911 -27.604 74.901 1.00 69.12 176 SER A O 1
ATOM 1451 N N . VAL A 1 177 ? -35.899 -26.081 76.197 1.00 64.00 177 VAL A N 1
ATOM 1452 C CA . VAL A 1 177 ? -36.542 -24.907 75.589 1.00 64.00 177 VAL A CA 1
ATOM 1453 C C . VAL A 1 177 ? -35.559 -24.299 74.598 1.00 64.00 177 VAL A C 1
ATOM 1455 O O . VAL A 1 177 ? -34.443 -23.943 74.978 1.00 64.00 177 VAL A O 1
ATOM 1458 N N . LYS A 1 178 ? -35.957 -24.177 73.331 1.00 66.12 178 LYS A N 1
ATOM 1459 C CA . LYS A 1 178 ? -35.155 -23.523 72.290 1.00 66.12 178 LYS A CA 1
ATOM 1460 C C . LYS A 1 178 ? -35.916 -22.338 71.716 1.00 66.12 178 LYS A C 1
ATOM 1462 O O . LYS A 1 178 ? -37.112 -22.439 71.449 1.00 66.12 178 LYS A O 1
ATOM 1467 N N . VAL A 1 179 ? -35.209 -21.232 71.504 1.00 63.91 179 VAL A N 1
ATOM 1468 C CA . VAL A 1 179 ? -35.729 -20.094 70.738 1.00 63.91 179 VAL A CA 1
ATOM 1469 C C . VAL A 1 179 ? -35.993 -20.573 69.312 1.00 63.91 179 VAL A C 1
ATOM 1471 O O . VAL A 1 179 ? -35.153 -21.257 68.718 1.00 63.91 179 VAL A O 1
ATOM 1474 N N . VAL A 1 180 ? -37.175 -20.274 68.778 1.00 60.75 180 VAL A N 1
ATOM 1475 C CA . VAL A 1 180 ? -37.509 -20.601 67.393 1.00 60.75 180 VAL A CA 1
ATOM 1476 C C . VAL A 1 180 ? -36.733 -19.656 66.482 1.00 60.75 180 VAL A C 1
ATOM 1478 O O . VAL A 1 180 ? -36.996 -18.461 66.431 1.00 60.75 180 VAL A O 1
ATOM 1481 N N . ASP A 1 181 ? -35.745 -20.207 65.780 1.00 62.66 181 ASP A N 1
ATOM 1482 C CA . ASP A 1 181 ? -34.986 -19.470 64.773 1.00 62.66 181 ASP A CA 1
ATOM 1483 C C . ASP A 1 181 ? -35.913 -19.052 63.618 1.00 62.66 181 ASP A C 1
ATOM 1485 O O . AS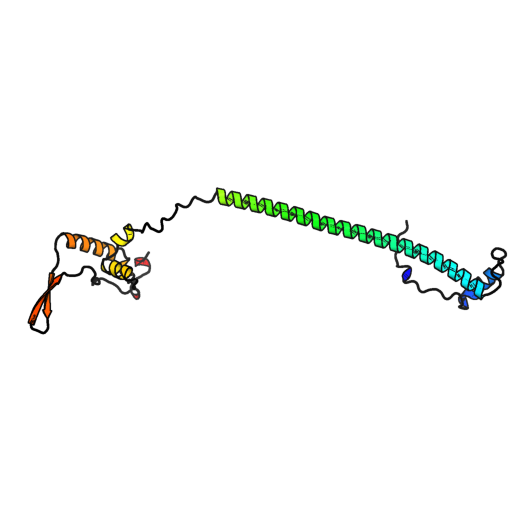P A 1 181 ? -36.588 -19.896 63.017 1.00 62.66 181 ASP A O 1
ATOM 1489 N N . SER A 1 182 ? -35.953 -17.753 63.318 1.00 63.06 182 SER A N 1
ATOM 1490 C CA . SER A 1 182 ? -36.716 -17.183 62.203 1.00 63.06 182 SER A CA 1
ATOM 1491 C C . SER A 1 182 ? -36.100 -17.523 60.843 1.00 63.06 182 SER A C 1
ATOM 1493 O O . SER A 1 182 ? -36.761 -17.391 59.813 1.00 63.06 182 SER A O 1
ATOM 1495 N N . ALA A 1 183 ? -34.864 -18.035 60.818 1.00 67.25 183 ALA A N 1
ATOM 1496 C CA . ALA A 1 183 ? -34.188 -18.539 59.629 1.00 67.25 183 ALA A CA 1
ATOM 1497 C C . ALA A 1 183 ? -34.569 -19.989 59.274 1.00 67.25 183 ALA A C 1
ATOM 1499 O O . ALA A 1 183 ? -33.776 -20.702 58.662 1.00 67.25 183 ALA A O 1
ATOM 1500 N N . LYS A 1 184 ? -35.771 -20.459 59.631 1.00 78.62 184 LYS A N 1
ATOM 1501 C CA . LYS A 1 184 ? -36.294 -21.753 59.164 1.00 78.62 184 LYS A CA 1
ATOM 1502 C C . LYS A 1 184 ? -36.883 -21.641 57.751 1.00 78.62 184 LYS A C 1
ATOM 1504 O O . LYS A 1 184 ? -37.394 -20.579 57.388 1.00 78.62 184 LYS A O 1
ATOM 1509 N N . PRO A 1 185 ? -36.840 -22.724 56.951 1.00 83.88 185 PRO A N 1
ATOM 1510 C CA . PRO A 1 185 ? -37.555 -22.763 55.684 1.00 83.88 185 PRO A CA 1
ATOM 1511 C C . PRO A 1 185 ? -39.056 -22.549 55.906 1.00 83.88 185 PRO A C 1
ATOM 1513 O O . PRO A 1 185 ? -39.632 -23.136 56.824 1.00 83.88 185 PRO A O 1
ATOM 1516 N N . SER A 1 186 ? -39.684 -21.746 55.049 1.00 84.00 186 SER A N 1
ATOM 1517 C CA . SER A 1 186 ? -41.135 -21.572 55.058 1.00 84.00 186 SER A CA 1
ATOM 1518 C C . SER A 1 186 ? -41.833 -22.874 54.640 1.00 84.00 186 SER A C 1
ATOM 1520 O O . SER A 1 186 ? -41.394 -23.511 53.677 1.00 84.00 186 SER A O 1
ATOM 1522 N N . PRO A 1 187 ? -42.944 -23.265 55.293 1.00 83.81 187 PRO A N 1
ATOM 1523 C CA . PRO A 1 187 ? -43.773 -24.381 54.837 1.00 83.81 187 PRO A CA 1
ATOM 1524 C C . PRO A 1 187 ? -44.462 -24.099 53.491 1.00 83.81 187 PRO A C 1
ATOM 1526 O O . PRO A 1 187 ? -44.887 -25.036 52.821 1.00 83.81 187 PRO A O 1
ATOM 1529 N N . ASN A 1 188 ? -44.554 -22.829 53.084 1.00 86.06 188 ASN A N 1
ATOM 1530 C CA . ASN A 1 188 ? -45.145 -22.408 51.813 1.00 86.06 188 ASN A CA 1
ATOM 1531 C C . ASN A 1 188 ? -44.133 -22.417 50.657 1.00 86.06 188 ASN A C 1
ATOM 1533 O O . ASN A 1 188 ? -44.500 -22.120 49.516 1.00 86.06 188 ASN A O 1
ATOM 1537 N N . ALA A 1 189 ? -42.863 -22.732 50.937 1.00 88.62 189 ALA A N 1
ATOM 1538 C CA . ALA A 1 189 ? -41.803 -22.704 49.945 1.00 88.62 189 ALA A CA 1
ATOM 1539 C C . ALA A 1 189 ? -42.057 -23.728 48.831 1.00 88.62 189 ALA A C 1
ATOM 1541 O O . ALA A 1 189 ? -42.130 -24.936 49.066 1.00 88.62 189 ALA A O 1
ATOM 1542 N N . ARG A 1 190 ? -42.163 -23.229 47.596 1.00 90.25 190 ARG A N 1
ATOM 1543 C CA . ARG A 1 190 ? -42.350 -24.050 46.395 1.00 90.25 190 ARG A CA 1
ATOM 1544 C C . ARG A 1 190 ? -40.996 -24.380 45.753 1.00 90.25 190 ARG A C 1
ATOM 1546 O O . ARG A 1 190 ? -40.127 -23.510 45.726 1.00 90.25 190 ARG A O 1
ATOM 1553 N N . PRO A 1 191 ? -40.800 -25.598 45.215 1.00 89.06 191 PRO A N 1
ATOM 1554 C CA . PRO A 1 191 ? -39.595 -25.923 44.460 1.00 89.06 191 PRO A CA 1
ATOM 1555 C C . PRO A 1 191 ? -39.552 -25.139 43.145 1.00 89.06 191 PRO A C 1
ATOM 1557 O O . PRO A 1 191 ? -40.587 -24.946 42.505 1.00 89.06 191 PRO A O 1
ATOM 1560 N N . ASP A 1 192 ? -38.356 -24.761 42.699 1.00 90.19 192 ASP A N 1
ATOM 1561 C CA . ASP A 1 192 ? -38.166 -23.892 41.527 1.00 90.19 192 ASP A CA 1
ATOM 1562 C C . ASP A 1 192 ? -38.797 -24.451 40.244 1.00 90.19 192 ASP A C 1
ATOM 1564 O O . ASP A 1 192 ? -39.344 -23.702 39.443 1.00 90.19 192 ASP A O 1
ATOM 1568 N N . LEU A 1 193 ? -38.813 -25.779 40.085 1.00 89.19 193 LEU A N 1
ATOM 1569 C CA . LEU A 1 193 ? -39.444 -26.466 38.948 1.00 89.19 193 LEU A CA 1
ATOM 1570 C C . LEU A 1 193 ? -40.971 -26.290 38.879 1.00 89.19 193 LEU A C 1
ATOM 1572 O O . LEU A 1 193 ? -41.569 -26.559 37.843 1.00 89.19 193 LEU A O 1
ATOM 1576 N N . SER A 1 194 ? -41.606 -25.891 39.982 1.00 90.00 194 SER A N 1
ATOM 1577 C CA . SER A 1 194 ? -43.053 -25.650 40.055 1.00 90.00 194 SER A CA 1
ATOM 1578 C C . SER A 1 194 ? -43.433 -24.178 39.882 1.00 90.00 194 SER A C 1
ATOM 1580 O O . SER A 1 194 ? -44.620 -23.854 39.908 1.00 90.00 194 SER A O 1
ATOM 1582 N N . LEU A 1 195 ? -42.446 -23.291 39.726 1.00 88.19 195 LEU A N 1
ATOM 1583 C CA . LEU A 1 195 ? -42.665 -21.868 39.494 1.00 88.19 195 LEU A CA 1
ATOM 1584 C C . LEU A 1 195 ? -42.859 -21.610 38.001 1.00 88.19 195 LEU A C 1
ATOM 1586 O O . LEU A 1 195 ? -42.118 -22.127 37.164 1.00 88.19 195 LEU A O 1
ATOM 1590 N N . SER A 1 196 ? -43.856 -20.798 37.662 1.00 87.81 196 SER A N 1
ATOM 1591 C CA . SER A 1 196 ? -44.049 -20.335 36.293 1.00 87.81 196 SER A CA 1
ATOM 1592 C C . SER A 1 196 ? -43.270 -19.042 36.051 1.00 87.81 196 SER A C 1
ATOM 1594 O O . SER A 1 196 ? -42.973 -18.289 36.976 1.00 87.81 196 SER A O 1
ATOM 1596 N N . TRP A 1 197 ? -42.978 -18.732 34.788 1.00 86.19 197 TRP A N 1
ATOM 1597 C CA . TRP A 1 197 ? -42.364 -17.448 34.430 1.00 86.19 197 TRP A CA 1
ATOM 1598 C C . TRP A 1 197 ? -43.223 -16.245 34.828 1.00 86.19 197 TRP A C 1
ATOM 1600 O O . TRP A 1 197 ? -42.678 -15.189 35.123 1.00 86.19 197 TRP A O 1
ATOM 1610 N N . THR A 1 198 ? -44.544 -16.419 34.877 1.00 84.50 198 THR A N 1
ATOM 1611 C CA . THR A 1 198 ? -45.495 -15.387 35.303 1.00 84.50 198 THR A CA 1
ATOM 1612 C C . THR A 1 198 ? -45.393 -15.084 36.797 1.00 84.50 198 THR A C 1
ATOM 1614 O O . THR A 1 198 ? -45.716 -13.978 37.205 1.00 84.50 198 THR A O 1
ATOM 1617 N N . ASP A 1 199 ? -44.933 -16.041 37.611 1.00 80.44 199 ASP A N 1
ATOM 1618 C CA . ASP A 1 199 ? -44.676 -15.808 39.036 1.00 80.44 199 ASP A CA 1
ATOM 1619 C C . ASP A 1 199 ? -43.399 -14.970 39.255 1.00 80.44 199 ASP A C 1
ATOM 1621 O O . ASP A 1 199 ? -43.280 -14.294 40.271 1.00 80.44 199 ASP A O 1
ATOM 1625 N N . ILE A 1 200 ? -42.431 -15.030 38.329 1.00 77.88 200 ILE A N 1
ATOM 1626 C CA . ILE A 1 200 ? -41.085 -14.441 38.478 1.00 77.88 200 ILE A CA 1
ATOM 1627 C C . ILE A 1 200 ? -40.975 -13.057 37.803 1.00 77.88 200 ILE A C 1
ATOM 1629 O O . ILE A 1 200 ? -40.100 -12.272 38.174 1.00 77.88 200 ILE A O 1
ATOM 1633 N N . SER A 1 201 ? -41.821 -12.769 36.806 1.00 67.75 201 SER A N 1
ATOM 1634 C CA . SER A 1 201 ? -41.834 -11.510 36.036 1.00 67.75 201 SER A CA 1
ATOM 1635 C C . SER A 1 201 ? -42.467 -10.346 36.792 1.00 67.75 201 SER A C 1
ATOM 1637 O O . SER A 1 201 ? -41.871 -9.247 36.771 1.00 67.75 201 SER A O 1
#

Mean predicted aligned error: 17.03 Å

Secondary structure (DSSP, 8-state):
-PPPSS-GGGSPPP-TTSGGGHHHHHHHHT-TT-TT--SHHHHHHHHHHHHHHHHHHHHHHHHHHHHHHHHHHHHHHHHHHHHHHHHHHHHHHHHHHHHHHHHHHS--PPPP-TT---HHHHTTS-HHHHHHHHTT----GGGGSHHHHHHHHHHHHHHTT---EEEEE-TTS-EEEEE--TTSPPTTPPPGGG--HHHH-

Nearest PDB structures (foldseek):
  5iyb-assembly1_F  TM=2.793E-01  e=3.284E+00  Homo sapiens
  5x51-assembly2_R  TM=2.884E-01  e=6.103E+00  Komagataella phaffii GS115

pLDDT: mean 84.07, std 10.57, range [53.5, 96.75]